Protein AF-A0A6P1YC76-F1 (afdb_monomer_lite)

Secondary structure (DSSP, 8-state):
-HHHHHHHTTHHHHHHHHHHHHHHHHHHHHHHHHHHTT-S---HHHHHHHHH-HHHIIIIIHHHHHHHHHHS-TTGGGGGTTT-S-HHHHHHHHHHHHHHHHHHHHHHHHHHHHHHHHHTGGGSS---HHHHHHHHHHHHHHHHHHHHHHHHHHHHHHHHT-HHHHHHHHHHHHHHHHHHHHTT-GGG--SSHHHHHHHHHGGGS-HHHHHHHHHHHHHHHHHHHHHHHHHHHHHHHHHHHTT--

Structure (mmCIF, N/CA/C/O backbone):
data_AF-A0A6P1YC76-F1
#
_entry.id   AF-A0A6P1YC76-F1
#
loop_
_atom_site.group_PDB
_atom_site.id
_atom_site.type_symbol
_atom_site.label_atom_id
_atom_site.label_alt_id
_atom_site.label_comp_id
_atom_site.label_asym_id
_atom_site.label_entity_id
_atom_site.label_seq_id
_atom_site.pdbx_PDB_ins_code
_atom_site.Cartn_x
_atom_site.Cartn_y
_atom_site.Cartn_z
_atom_site.occupancy
_atom_site.B_iso_or_equiv
_atom_site.auth_seq_id
_atom_site.auth_comp_id
_atom_site.auth_asym_id
_atom_site.auth_atom_id
_atom_site.pdbx_PDB_model_num
ATOM 1 N N . MET A 1 1 ? 0.994 20.010 -19.594 1.00 40.53 1 MET A N 1
ATOM 2 C CA . MET A 1 1 ? 0.465 19.261 -20.763 1.00 40.53 1 MET A CA 1
ATOM 3 C C . MET A 1 1 ? 0.916 17.792 -20.857 1.00 40.53 1 MET A C 1
ATOM 5 O O . MET A 1 1 ? 0.061 16.958 -21.115 1.00 40.53 1 MET A O 1
ATOM 9 N N . LYS A 1 2 ? 2.193 17.424 -20.622 1.00 48.00 2 LYS A N 1
ATOM 10 C CA . LYS A 1 2 ? 2.647 16.008 -20.682 1.00 48.00 2 LYS A CA 1
ATOM 11 C C . LYS A 1 2 ? 2.066 15.094 -19.583 1.00 48.00 2 LYS A C 1
ATOM 13 O O . LYS A 1 2 ? 1.642 13.992 -19.895 1.00 48.00 2 LYS A O 1
ATOM 18 N N . MET A 1 3 ? 1.971 15.572 -18.337 1.00 44.38 3 MET A N 1
ATOM 19 C CA . MET A 1 3 ? 1.448 14.780 -17.205 1.00 44.38 3 MET A CA 1
ATOM 20 C C . MET A 1 3 ? -0.042 14.423 -17.369 1.00 44.38 3 MET A C 1
ATOM 22 O O . M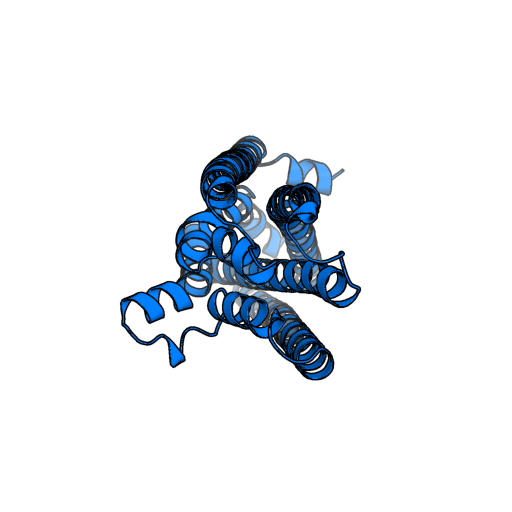ET A 1 3 ? -0.442 13.296 -17.117 1.00 44.38 3 MET A O 1
ATOM 26 N N . TYR A 1 4 ? -0.841 15.363 -17.890 1.00 46.50 4 TYR A N 1
ATOM 27 C CA . TYR A 1 4 ? -2.266 15.155 -18.177 1.00 46.50 4 TYR A CA 1
ATOM 28 C C . TYR A 1 4 ? -2.483 14.110 -19.285 1.00 46.50 4 TYR A C 1
ATOM 30 O O . TYR A 1 4 ? -3.349 13.253 -19.167 1.00 46.50 4 TYR A O 1
ATOM 38 N N . LYS A 1 5 ? -1.644 14.121 -20.335 1.00 48.03 5 LYS A N 1
ATOM 39 C CA . LYS A 1 5 ? -1.667 13.084 -21.381 1.00 48.03 5 LYS A CA 1
ATOM 40 C C . LYS A 1 5 ? -1.245 11.704 -20.859 1.00 48.03 5 LYS A C 1
ATOM 42 O O . LYS A 1 5 ? -1.826 10.724 -21.301 1.00 48.03 5 LYS A O 1
ATOM 47 N N . MET A 1 6 ? -0.299 11.616 -19.917 1.00 46.75 6 MET A N 1
ATOM 48 C CA . MET A 1 6 ? 0.074 10.336 -19.287 1.00 46.75 6 MET A CA 1
ATOM 49 C C . MET A 1 6 ? -1.055 9.771 -18.414 1.00 46.75 6 MET A C 1
ATOM 51 O O . MET A 1 6 ? -1.337 8.584 -18.508 1.00 46.75 6 MET A O 1
ATOM 55 N N . LEU A 1 7 ? -1.764 10.622 -17.663 1.00 47.91 7 LEU A N 1
ATOM 56 C CA . LEU A 1 7 ? -2.936 10.223 -16.864 1.00 47.91 7 LEU A CA 1
ATOM 57 C C . LEU A 1 7 ? -4.126 9.740 -17.718 1.00 47.91 7 LEU A C 1
ATOM 59 O O . LEU A 1 7 ? -4.938 8.942 -17.253 1.00 47.91 7 LEU A O 1
ATOM 63 N N . LEU A 1 8 ? -4.241 10.222 -18.961 1.00 54.09 8 LEU A N 1
ATOM 64 C CA . LEU A 1 8 ? -5.308 9.842 -19.897 1.00 54.09 8 LEU A CA 1
ATOM 65 C C . LEU A 1 8 ? -5.066 8.482 -20.578 1.00 54.09 8 LEU A C 1
ATOM 67 O O . LEU A 1 8 ? -6.022 7.848 -21.036 1.00 54.09 8 LEU A O 1
ATOM 71 N N . ILE A 1 9 ? -3.818 8.004 -20.643 1.00 54.56 9 ILE A N 1
ATOM 72 C CA . ILE A 1 9 ? -3.500 6.688 -21.213 1.00 54.56 9 ILE A CA 1
ATOM 73 C C . ILE A 1 9 ? -3.976 5.607 -20.238 1.00 54.56 9 ILE A C 1
ATOM 75 O O . ILE A 1 9 ? -3.640 5.610 -19.059 1.00 54.56 9 ILE A O 1
ATOM 79 N N . GLY A 1 10 ? -4.803 4.681 -20.728 1.00 59.78 10 GLY A N 1
ATOM 80 C CA . GLY A 1 10 ? -5.342 3.601 -19.898 1.00 59.78 10 GLY A CA 1
ATOM 81 C C . GLY A 1 10 ? -6.461 4.027 -18.938 1.00 59.78 10 GLY A C 1
ATOM 82 O O . GLY A 1 10 ? -6.853 3.230 -18.084 1.00 59.78 10 GLY A O 1
ATOM 83 N N . ILE A 1 11 ? -7.033 5.231 -19.097 1.00 69.94 11 ILE A N 1
ATOM 84 C CA . ILE A 1 11 ? -8.052 5.779 -18.184 1.00 69.94 11 ILE A CA 1
ATOM 85 C C . ILE A 1 11 ? -9.262 4.856 -17.997 1.00 69.94 11 ILE A C 1
ATOM 87 O O . ILE A 1 11 ? -9.749 4.712 -16.883 1.00 69.94 11 ILE A O 1
ATOM 91 N N . LYS A 1 12 ? -9.688 4.139 -19.049 1.00 74.62 12 LYS A N 1
ATOM 92 C CA . LYS A 1 12 ? -10.769 3.143 -18.958 1.00 74.62 12 LYS A CA 1
ATOM 93 C C 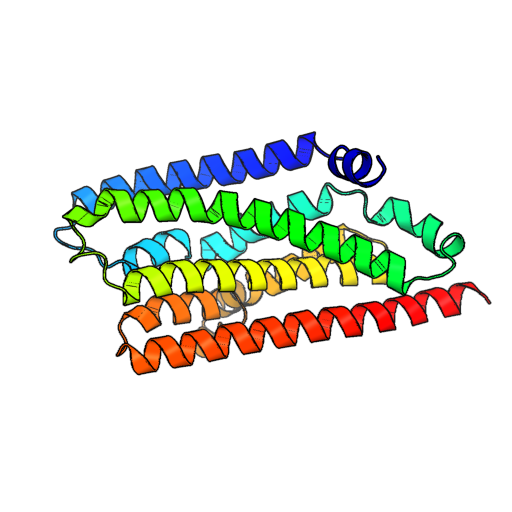. LYS A 1 12 ? -10.436 2.040 -17.948 1.00 74.62 12 LYS A C 1
ATOM 95 O O . LYS A 1 12 ? -11.246 1.752 -17.077 1.00 74.62 12 LYS A O 1
ATOM 100 N N . ARG A 1 13 ? -9.232 1.456 -18.025 1.00 74.56 13 ARG A N 1
ATOM 101 C CA . ARG A 1 13 ? -8.786 0.387 -17.110 1.00 74.56 13 ARG A CA 1
ATOM 102 C C . ARG A 1 13 ? -8.649 0.901 -15.676 1.00 74.56 13 ARG A C 1
ATOM 104 O O . ARG A 1 13 ? -9.075 0.217 -14.754 1.00 74.56 13 ARG A O 1
ATOM 111 N N . ARG A 1 14 ? -8.137 2.125 -15.501 1.00 80.31 14 ARG A N 1
ATOM 112 C CA . ARG A 1 14 ? -8.059 2.797 -14.192 1.00 80.31 14 ARG A CA 1
ATOM 113 C C . ARG A 1 14 ? -9.443 3.007 -13.579 1.00 80.31 14 ARG A C 1
ATOM 115 O O . ARG A 1 14 ? -9.650 2.649 -12.428 1.00 80.31 14 ARG A O 1
ATOM 122 N N . ILE A 1 15 ? -10.396 3.524 -14.358 1.00 83.62 15 ILE A N 1
ATOM 123 C CA . ILE A 1 15 ? -11.788 3.709 -13.922 1.00 83.62 15 ILE A CA 1
ATOM 124 C C . ILE A 1 15 ? -12.390 2.372 -13.485 1.00 83.62 15 ILE A C 1
ATOM 126 O O . ILE A 1 15 ? -12.956 2.300 -12.400 1.00 83.62 15 ILE A O 1
ATOM 130 N N . PHE A 1 16 ? -12.227 1.305 -14.275 1.00 85.31 16 PHE A N 1
ATOM 131 C CA . PHE A 1 16 ? -12.723 -0.020 -13.892 1.00 85.31 16 PHE A CA 1
ATOM 132 C C . PHE A 1 16 ? -12.089 -0.533 -12.596 1.00 85.31 16 PHE A C 1
ATOM 134 O O . PHE A 1 16 ? -12.808 -1.049 -11.748 1.00 85.31 16 PHE A O 1
ATOM 141 N N . ALA A 1 17 ? -10.781 -0.357 -12.406 1.00 87.06 17 ALA A N 1
ATOM 142 C CA . ALA A 1 17 ? -10.107 -0.766 -11.176 1.00 87.06 17 ALA A CA 1
ATOM 143 C C . ALA A 1 17 ? -10.601 0.024 -9.949 1.00 87.06 17 ALA A C 1
ATOM 145 O O . ALA A 1 17 ? -10.896 -0.574 -8.914 1.00 87.06 17 ALA A O 1
ATOM 146 N N . TYR A 1 18 ? -10.775 1.344 -10.069 1.00 88.94 18 TYR A N 1
ATOM 147 C CA . TYR A 1 18 ? -11.347 2.166 -8.997 1.00 88.94 18 TYR A CA 1
ATOM 148 C C . TYR A 1 18 ? -12.811 1.814 -8.706 1.00 88.94 18 TYR A C 1
ATOM 150 O O . TYR A 1 18 ? -13.203 1.750 -7.543 1.00 88.94 18 TYR A O 1
ATOM 158 N N . LEU A 1 19 ? -13.616 1.535 -9.734 1.00 89.06 19 LEU A N 1
ATOM 159 C CA . LEU A 1 19 ? -14.987 1.052 -9.556 1.00 89.06 19 LEU A CA 1
ATOM 160 C C . LEU A 1 19 ? -15.009 -0.294 -8.833 1.00 89.06 19 LEU A C 1
ATOM 162 O O . LEU A 1 19 ? -15.810 -0.474 -7.921 1.00 89.06 19 LEU A O 1
ATOM 166 N N . PHE A 1 20 ? -14.115 -1.216 -9.196 1.00 90.31 20 PHE A N 1
ATOM 167 C CA . PHE A 1 20 ? -13.994 -2.504 -8.523 1.00 90.31 20 PHE A CA 1
ATOM 168 C C . PHE A 1 20 ? -13.676 -2.287 -7.039 1.00 90.31 20 PHE A C 1
ATOM 170 O O . PHE A 1 20 ? -14.418 -2.761 -6.177 1.00 90.31 20 PHE A O 1
ATOM 177 N N . LEU A 1 21 ? -12.652 -1.484 -6.721 1.00 91.50 21 LEU A N 1
ATOM 178 C CA . LEU A 1 21 ? -12.301 -1.114 -5.344 1.00 91.50 21 LEU A CA 1
ATOM 179 C C . LEU A 1 21 ? -13.515 -0.596 -4.556 1.00 91.50 21 LEU A C 1
ATOM 181 O O . LEU A 1 21 ? -13.808 -1.104 -3.474 1.00 91.50 21 LEU A O 1
ATOM 185 N N . LEU A 1 22 ? -14.248 0.369 -5.116 1.00 89.06 22 LEU A N 1
ATOM 186 C CA . LEU A 1 22 ? -15.416 0.965 -4.469 1.00 89.06 22 LEU A CA 1
ATOM 187 C C . LEU A 1 22 ? -16.548 -0.045 -4.260 1.00 89.06 22 LEU A C 1
ATOM 189 O O . LEU A 1 22 ? -17.106 -0.102 -3.168 1.00 89.06 22 LEU A O 1
ATOM 193 N N . ILE A 1 23 ? -16.873 -0.864 -5.264 1.00 90.25 23 ILE A N 1
ATOM 194 C CA . ILE A 1 23 ? -17.926 -1.888 -5.166 1.00 90.25 23 ILE A CA 1
ATOM 195 C C . ILE A 1 23 ? -17.605 -2.885 -4.051 1.00 90.25 23 ILE A C 1
ATOM 197 O O . ILE A 1 23 ? -18.484 -3.239 -3.264 1.00 90.25 23 ILE A O 1
ATOM 201 N N . PHE A 1 24 ? -16.353 -3.329 -3.957 1.00 90.38 24 PHE A N 1
ATOM 202 C CA . PHE A 1 24 ? -15.940 -4.249 -2.902 1.00 90.38 24 PHE A CA 1
ATOM 203 C C . PHE A 1 24 ? -15.978 -3.601 -1.525 1.00 90.38 24 PHE A C 1
ATOM 205 O O . PHE A 1 24 ? -16.549 -4.191 -0.611 1.00 90.38 24 PHE A O 1
ATOM 212 N N . ASN A 1 25 ? -15.470 -2.373 -1.388 1.00 89.69 25 ASN A N 1
ATOM 213 C CA . ASN A 1 25 ? -15.566 -1.627 -0.136 1.00 89.69 25 ASN A CA 1
ATOM 214 C C . ASN A 1 25 ? -17.028 -1.465 0.294 1.00 89.69 25 ASN A C 1
ATOM 216 O O . ASN A 1 25 ? -17.360 -1.790 1.427 1.00 89.69 25 ASN A O 1
ATOM 220 N N . LEU A 1 26 ? -17.925 -1.061 -0.611 1.00 89.25 26 LEU A N 1
ATOM 221 C CA . LEU A 1 26 ? -19.363 -0.950 -0.337 1.00 89.25 26 LEU A CA 1
ATOM 222 C C . LEU A 1 26 ? -19.975 -2.286 0.094 1.00 89.25 26 LEU A C 1
ATOM 224 O O . LEU A 1 26 ? -20.738 -2.334 1.058 1.00 89.25 26 LEU A O 1
ATOM 228 N N . ARG A 1 27 ? -19.619 -3.387 -0.572 1.00 89.69 27 ARG A N 1
ATOM 229 C CA . ARG A 1 27 ? -20.087 -4.722 -0.187 1.00 89.69 27 ARG A CA 1
ATOM 230 C C . ARG A 1 27 ? -19.600 -5.106 1.210 1.00 89.69 27 ARG A C 1
ATOM 232 O O . ARG A 1 27 ? -20.401 -5.583 2.010 1.00 89.69 27 ARG A O 1
ATOM 239 N N . MET A 1 28 ? -18.324 -4.877 1.515 1.00 87.38 28 MET A N 1
ATOM 240 C CA . MET A 1 28 ? -17.747 -5.144 2.836 1.00 87.38 28 MET A CA 1
ATOM 241 C C . MET A 1 28 ? -18.406 -4.290 3.918 1.00 87.38 28 MET A C 1
ATOM 243 O O . MET A 1 28 ? -18.782 -4.817 4.958 1.00 87.38 28 MET A O 1
ATOM 247 N N . LEU A 1 29 ? -18.638 -3.006 3.644 1.00 88.56 29 LEU A N 1
ATOM 248 C CA . LEU A 1 29 ? -19.348 -2.087 4.532 1.00 88.56 29 LEU A CA 1
ATOM 249 C C . LEU A 1 29 ? -20.747 -2.607 4.891 1.00 88.56 29 LEU A C 1
ATOM 251 O O . LEU A 1 29 ? -21.112 -2.634 6.064 1.00 88.56 29 LEU A O 1
ATOM 255 N N . VAL A 1 30 ? -21.517 -3.075 3.903 1.00 87.50 30 VAL A N 1
ATOM 256 C CA . VAL A 1 30 ? -22.851 -3.659 4.134 1.00 87.50 30 VAL A CA 1
ATOM 257 C C . VAL A 1 30 ? -22.770 -4.935 4.976 1.00 87.50 30 VAL A C 1
ATOM 259 O O . VAL A 1 30 ? -23.577 -5.116 5.889 1.00 87.50 30 VAL A O 1
ATOM 262 N N . LEU A 1 31 ? -21.812 -5.821 4.686 1.00 86.75 31 LEU A N 1
ATOM 263 C CA . LEU A 1 31 ? -21.633 -7.073 5.429 1.00 86.75 31 LEU A CA 1
ATOM 264 C C . LEU A 1 31 ? -21.242 -6.817 6.889 1.00 86.75 31 LEU A C 1
ATOM 266 O O . LEU A 1 31 ? -21.841 -7.398 7.791 1.00 86.75 31 LEU A O 1
ATOM 270 N N . ILE A 1 32 ? -20.293 -5.911 7.118 1.00 85.00 32 ILE A N 1
ATOM 271 C CA . ILE A 1 32 ? -19.812 -5.556 8.456 1.00 85.00 32 ILE A CA 1
ATOM 272 C C . ILE A 1 32 ? -20.903 -4.828 9.239 1.00 85.00 32 ILE A C 1
ATOM 274 O O . ILE A 1 32 ? -21.105 -5.132 10.409 1.00 85.00 32 ILE A O 1
ATOM 278 N N . LYS A 1 33 ? -21.678 -3.938 8.604 1.00 84.00 33 LYS A N 1
ATOM 279 C CA . LYS A 1 33 ? -22.820 -3.284 9.261 1.00 84.00 33 LYS A CA 1
ATOM 280 C C . LYS A 1 33 ? -23.819 -4.300 9.816 1.00 84.00 33 LYS A C 1
ATOM 282 O O . LYS A 1 33 ? -24.196 -4.208 10.976 1.00 84.00 33 LYS A O 1
ATOM 287 N N . ARG A 1 34 ? -24.184 -5.311 9.021 1.00 83.00 34 ARG A N 1
ATOM 288 C CA . ARG A 1 34 ? -25.089 -6.382 9.475 1.00 83.00 34 ARG A CA 1
ATOM 289 C C . ARG A 1 34 ? -24.532 -7.155 10.669 1.00 83.00 34 ARG A C 1
ATOM 291 O O . ARG A 1 34 ? -25.301 -7.566 11.525 1.00 83.00 34 ARG A O 1
ATOM 298 N N . GLN A 1 35 ? -23.216 -7.361 10.726 1.00 78.56 35 GLN A N 1
ATOM 299 C CA . GLN A 1 35 ? -22.570 -8.000 11.875 1.00 78.56 35 GLN A CA 1
ATOM 300 C C . GLN A 1 35 ? -22.551 -7.082 13.105 1.00 78.56 35 GLN A C 1
ATOM 302 O O . GLN A 1 35 ? -22.808 -7.544 14.210 1.00 78.56 35 GLN A O 1
ATOM 307 N N . LEU A 1 36 ? -22.304 -5.783 12.921 1.00 78.06 36 LEU A N 1
ATOM 308 C CA . LEU A 1 36 ? -22.305 -4.791 14.001 1.00 78.06 36 LEU A CA 1
ATOM 309 C C . LEU A 1 36 ? -23.671 -4.611 14.657 1.00 78.06 36 LEU A C 1
ATOM 311 O O . LEU A 1 36 ? -23.744 -4.307 15.846 1.00 78.06 36 LEU A O 1
ATOM 315 N N . ASP A 1 37 ? -24.752 -4.777 13.902 1.00 75.25 37 ASP A N 1
ATOM 316 C CA . ASP A 1 37 ? -26.111 -4.720 14.443 1.00 75.25 37 ASP A CA 1
ATOM 317 C C . ASP A 1 37 ? -26.396 -5.876 15.419 1.00 75.25 37 ASP A C 1
ATOM 319 O O . ASP A 1 37 ? -27.267 -5.751 16.275 1.00 75.25 37 ASP A O 1
ATOM 323 N N . LEU A 1 38 ? -25.617 -6.962 15.347 1.00 74.56 38 LEU A N 1
ATOM 324 C CA . LEU A 1 38 ? -25.709 -8.123 16.237 1.00 74.56 38 LEU A CA 1
ATOM 325 C C . LEU A 1 38 ? -24.768 -8.038 17.452 1.00 74.56 38 LEU A C 1
ATOM 327 O O . LEU A 1 38 ? -24.877 -8.859 18.360 1.00 74.56 38 LEU A O 1
ATOM 331 N N . LEU A 1 39 ? -23.837 -7.079 17.473 1.00 68.88 39 LEU A N 1
ATOM 332 C CA . LEU A 1 39 ? -22.810 -6.945 18.509 1.00 68.88 39 LEU A CA 1
ATOM 333 C C . LEU A 1 39 ? -23.080 -5.732 19.410 1.00 68.88 39 LEU A C 1
ATOM 335 O O . LEU A 1 39 ? -23.458 -4.656 18.947 1.00 68.88 39 LEU A O 1
ATOM 339 N N . ILE A 1 40 ? -22.863 -5.922 20.716 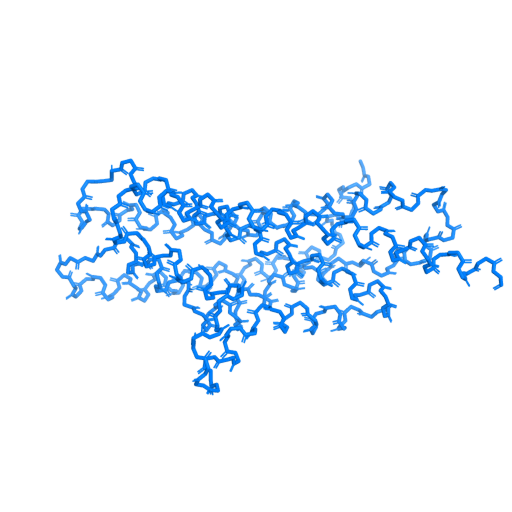1.00 61.41 40 ILE A N 1
ATOM 340 C CA . ILE A 1 40 ? -23.159 -4.930 21.765 1.00 61.41 40 ILE A CA 1
ATOM 341 C C . ILE A 1 40 ? -22.064 -3.849 21.842 1.00 61.41 40 ILE A C 1
ATOM 343 O O . ILE A 1 40 ? -22.376 -2.675 22.023 1.00 61.41 40 ILE A O 1
ATOM 347 N N . SER A 1 41 ? -20.795 -4.215 21.649 1.00 64.62 41 SER A N 1
ATOM 348 C CA . SER A 1 41 ? -19.665 -3.282 21.558 1.00 64.62 41 SER A CA 1
ATOM 349 C C . SER A 1 41 ? -18.562 -3.875 20.687 1.00 64.62 41 SER A C 1
ATOM 351 O O . SER A 1 41 ? -18.256 -5.055 20.842 1.00 64.62 41 SER A O 1
ATOM 353 N N . VAL A 1 42 ? -17.958 -3.071 19.813 1.00 69.75 42 VAL A N 1
ATOM 354 C CA . VAL A 1 42 ? -16.873 -3.497 18.913 1.00 69.75 42 VAL A CA 1
ATOM 355 C C . VAL A 1 42 ? -15.758 -2.457 18.942 1.00 69.75 42 VAL A C 1
ATOM 357 O O . VAL A 1 42 ? -16.026 -1.254 18.866 1.00 69.75 42 VAL A O 1
ATOM 360 N N . GLY A 1 43 ? -14.514 -2.918 19.067 1.00 72.31 43 GLY A N 1
ATOM 361 C CA . GLY A 1 43 ? -13.327 -2.063 19.054 1.00 72.31 43 GLY A CA 1
ATOM 362 C C . GLY A 1 43 ? -13.023 -1.480 17.668 1.00 72.31 43 GLY A C 1
ATOM 363 O O . GLY A 1 43 ? -13.394 -2.036 16.633 1.00 72.31 43 GLY A O 1
ATOM 364 N N . ILE A 1 44 ? -12.311 -0.349 17.619 1.00 76.38 44 ILE A N 1
ATOM 365 C CA . ILE A 1 44 ? -11.845 0.240 16.346 1.00 76.38 44 ILE A CA 1
ATOM 366 C C . ILE A 1 44 ? -10.888 -0.716 15.625 1.00 76.38 44 ILE A C 1
ATOM 368 O O . ILE A 1 44 ? -10.935 -0.843 14.401 1.00 76.38 44 ILE A O 1
ATOM 372 N N . ASP A 1 45 ? -10.026 -1.388 16.378 1.00 77.12 45 ASP A N 1
ATOM 373 C CA . ASP A 1 45 ? -9.094 -2.394 15.887 1.00 77.12 45 ASP A CA 1
ATOM 374 C C . ASP A 1 45 ? -9.826 -3.575 15.243 1.00 77.12 45 ASP A C 1
ATOM 376 O O . ASP A 1 45 ? -9.501 -3.958 14.119 1.00 77.12 45 ASP A O 1
ATOM 380 N N . GLU A 1 46 ? -10.876 -4.084 15.887 1.00 80.81 46 GLU A N 1
ATOM 381 C CA . GLU A 1 46 ? -11.700 -5.170 15.352 1.00 80.81 46 GLU A CA 1
ATOM 382 C C . GLU A 1 46 ? -12.370 -4.774 14.031 1.00 80.81 46 GLU A C 1
ATOM 384 O O . GLU A 1 46 ? -12.334 -5.539 13.065 1.00 80.81 46 GLU A O 1
ATOM 389 N N . LEU A 1 47 ? -12.910 -3.554 13.940 1.00 82.00 47 LEU A N 1
ATOM 390 C CA . LEU A 1 47 ? -13.489 -3.029 12.700 1.00 82.00 47 LEU A CA 1
ATOM 391 C C . LEU A 1 47 ? -12.454 -2.930 11.578 1.00 82.00 47 LEU A C 1
ATOM 393 O O . LEU A 1 47 ? -12.702 -3.389 10.462 1.00 82.00 47 LEU A O 1
ATOM 397 N N . TYR A 1 48 ? -11.279 -2.364 11.859 1.00 82.94 48 TYR A N 1
ATOM 398 C CA . TYR A 1 48 ? -10.214 -2.248 10.863 1.00 82.94 48 TYR A CA 1
ATOM 399 C C . TYR A 1 48 ? -9.663 -3.608 10.429 1.00 82.94 48 TYR A C 1
ATOM 401 O O . TYR A 1 48 ? -9.310 -3.760 9.252 1.00 82.94 48 TYR A O 1
ATOM 409 N N . MET A 1 49 ? -9.631 -4.599 11.325 1.00 84.06 49 MET A N 1
ATOM 410 C CA . MET A 1 49 ? -9.246 -5.975 11.002 1.00 84.06 49 MET A CA 1
ATOM 411 C C . MET A 1 49 ? -10.184 -6.618 9.979 1.00 84.06 49 MET A C 1
ATOM 413 O O . MET A 1 49 ? -9.706 -7.335 9.099 1.00 84.06 49 MET A O 1
ATOM 417 N N . GLN A 1 50 ? -11.490 -6.328 10.021 1.00 82.88 50 GLN A N 1
ATOM 418 C CA . GLN A 1 50 ? -12.444 -6.869 9.040 1.00 82.88 50 GLN A CA 1
ATOM 419 C C . GLN A 1 50 ? -12.138 -6.401 7.609 1.00 82.88 50 GLN A C 1
ATOM 421 O O . GLN A 1 50 ? -12.249 -7.178 6.660 1.00 82.88 50 GLN A O 1
ATOM 426 N N . PHE A 1 51 ? -11.705 -5.147 7.441 1.00 79.75 51 PHE A N 1
ATOM 427 C CA . PHE A 1 51 ? -11.316 -4.610 6.131 1.00 79.75 51 PHE A CA 1
ATOM 428 C C . PHE A 1 51 ? -9.888 -4.973 5.735 1.00 79.75 51 PHE A C 1
ATOM 430 O O . PHE A 1 51 ? -9.609 -5.163 4.555 1.00 79.75 51 PHE A O 1
ATOM 437 N N . SER A 1 52 ? -8.984 -5.060 6.708 1.00 76.19 52 SER A N 1
ATOM 438 C CA . SER A 1 52 ? -7.542 -5.197 6.479 1.00 76.19 52 SER A CA 1
ATOM 439 C C . SER A 1 52 ? -7.051 -6.635 6.624 1.00 76.19 52 SER A C 1
ATOM 441 O O . SER A 1 52 ? -5.847 -6.867 6.722 1.00 76.19 52 SER A O 1
ATOM 443 N N . HIS A 1 53 ? -7.966 -7.608 6.630 1.00 79.94 53 HIS A N 1
ATOM 444 C CA . HIS A 1 53 ? -7.614 -9.015 6.725 1.00 79.94 53 HIS A CA 1
ATOM 445 C C . HIS A 1 53 ? -6.619 -9.383 5.618 1.00 79.94 53 HIS A C 1
ATOM 447 O O . HIS A 1 53 ? -6.848 -9.105 4.438 1.00 79.94 53 HIS A O 1
ATOM 453 N N . VAL A 1 54 ? -5.547 -10.084 6.001 1.00 80.25 54 VAL A N 1
ATOM 454 C CA . VAL A 1 54 ? -4.459 -10.555 5.121 1.00 80.25 54 VAL A CA 1
ATOM 455 C C . VAL A 1 54 ? -4.963 -11.125 3.787 1.00 80.25 54 VAL A C 1
ATOM 457 O O . VAL A 1 54 ? -4.403 -10.822 2.738 1.00 80.25 54 VAL A O 1
ATOM 460 N N . ARG A 1 55 ? -6.070 -11.884 3.799 1.00 82.25 55 ARG A N 1
ATOM 461 C CA . ARG A 1 55 ? -6.676 -12.468 2.593 1.00 82.25 55 ARG A CA 1
ATOM 462 C C . ARG A 1 55 ? -7.194 -11.408 1.621 1.00 82.25 55 ARG A C 1
ATOM 464 O O . ARG A 1 55 ? -6.884 -11.478 0.438 1.00 82.25 55 ARG A O 1
ATOM 471 N N . TYR A 1 56 ? -7.961 -10.430 2.102 1.00 85.62 56 TYR A N 1
ATOM 472 C CA . TYR A 1 56 ? -8.483 -9.346 1.262 1.00 85.62 56 TYR A CA 1
ATOM 473 C C . TYR A 1 56 ? -7.356 -8.433 0.786 1.00 85.62 56 TYR A C 1
ATOM 475 O O . TYR A 1 56 ? -7.327 -8.028 -0.373 1.00 85.62 56 TYR A O 1
ATOM 483 N N . PHE A 1 57 ? -6.376 -8.174 1.651 1.00 85.06 57 PHE A N 1
ATOM 484 C CA . PHE A 1 57 ? -5.191 -7.411 1.283 1.00 85.06 57 PHE A CA 1
ATOM 485 C C . PHE A 1 57 ? -4.424 -8.059 0.128 1.00 85.06 57 PHE A C 1
ATOM 487 O O . PHE A 1 57 ? -4.255 -7.431 -0.919 1.00 85.06 57 PHE A O 1
ATOM 494 N N . ALA A 1 58 ? -4.056 -9.332 0.276 1.00 86.44 58 ALA A N 1
ATOM 495 C CA . ALA A 1 58 ? -3.296 -10.081 -0.718 1.00 86.44 58 ALA A CA 1
ATOM 496 C C . ALA A 1 58 ? -4.078 -10.350 -2.010 1.00 86.44 58 ALA A C 1
ATOM 498 O O . ALA A 1 58 ? -3.549 -10.141 -3.097 1.00 86.44 58 ALA A O 1
ATOM 499 N N . LEU A 1 59 ? -5.323 -10.824 -1.912 1.00 88.12 59 LEU A N 1
ATOM 500 C CA . LEU A 1 59 ? -6.072 -11.339 -3.066 1.00 88.12 59 LEU A CA 1
ATOM 501 C C . LEU A 1 59 ? -6.929 -10.288 -3.769 1.00 88.12 59 LEU A C 1
ATOM 503 O O . LEU A 1 59 ? -7.376 -10.530 -4.888 1.00 88.12 59 LEU A O 1
ATOM 507 N N . TYR A 1 60 ? -7.176 -9.145 -3.131 1.00 90.19 60 TYR A N 1
ATOM 508 C CA . TYR A 1 60 ? -8.046 -8.112 -3.680 1.00 90.19 60 TYR A CA 1
ATOM 509 C C . TYR A 1 60 ? -7.325 -6.775 -3.835 1.00 90.19 60 TYR A C 1
ATOM 511 O O . TYR A 1 60 ? -7.075 -6.336 -4.959 1.00 90.19 60 TYR A O 1
ATOM 519 N N . TYR A 1 61 ? -6.936 -6.136 -2.730 1.00 91.81 61 TYR A N 1
ATOM 520 C CA . TYR A 1 61 ? -6.413 -4.770 -2.792 1.00 91.81 61 TYR A CA 1
ATOM 521 C C . TYR A 1 61 ? -5.075 -4.676 -3.538 1.00 91.81 61 TYR A C 1
ATOM 523 O O . TYR A 1 61 ? -4.842 -3.701 -4.250 1.00 91.81 61 TYR A O 1
ATOM 531 N N . ILE A 1 62 ? -4.201 -5.675 -3.435 1.00 92.31 62 ILE A N 1
ATOM 532 C CA . ILE A 1 62 ? -2.927 -5.678 -4.168 1.00 92.31 62 ILE A CA 1
ATOM 533 C C . ILE A 1 62 ? -3.130 -5.891 -5.678 1.00 92.31 62 ILE A C 1
ATOM 535 O O . ILE A 1 62 ? -2.648 -5.058 -6.447 1.00 92.31 62 ILE A O 1
ATOM 539 N N . PRO A 1 63 ? -3.865 -6.920 -6.148 1.00 92.56 63 PRO A N 1
ATOM 540 C CA . PRO A 1 63 ? -4.153 -7.085 -7.571 1.00 92.56 63 PRO A CA 1
ATOM 541 C C . PRO A 1 63 ? -4.810 -5.864 -8.213 1.00 92.56 63 PRO A C 1
ATOM 543 O O . PRO A 1 63 ? -4.393 -5.459 -9.296 1.00 92.56 63 PRO A O 1
ATOM 546 N N . VAL A 1 64 ? -5.790 -5.242 -7.548 1.00 93.19 64 VAL A N 1
ATOM 547 C CA . VAL A 1 64 ? -6.465 -4.045 -8.078 1.00 93.19 64 VAL A CA 1
ATOM 548 C C . VAL A 1 64 ? -5.490 -2.875 -8.202 1.00 93.19 64 VAL A C 1
ATOM 550 O O . VAL A 1 64 ? -5.462 -2.209 -9.239 1.00 93.19 64 VAL A O 1
ATOM 553 N N . PHE A 1 65 ? -4.633 -2.661 -7.201 1.00 93.19 65 PHE A N 1
ATOM 554 C CA . PHE A 1 65 ? -3.568 -1.663 -7.279 1.00 93.19 65 PHE A CA 1
ATOM 555 C C . PHE A 1 65 ? -2.615 -1.931 -8.456 1.00 93.19 65 PHE A C 1
ATOM 557 O O . PHE A 1 65 ? -2.335 -1.041 -9.260 1.00 93.19 65 PHE A O 1
ATOM 564 N N . LEU A 1 66 ? -2.166 -3.176 -8.620 1.00 91.81 66 LEU A N 1
ATOM 565 C CA . LEU A 1 66 ? -1.273 -3.564 -9.714 1.00 91.81 66 LEU A CA 1
ATOM 566 C C . LEU A 1 66 ? -1.941 -3.458 -11.093 1.00 91.81 66 LEU A C 1
ATOM 568 O O . LEU A 1 66 ? -1.257 -3.170 -12.072 1.00 91.81 66 LEU A O 1
ATOM 572 N N . MET A 1 67 ? -3.265 -3.624 -11.195 1.00 89.38 67 MET A N 1
ATOM 573 C CA . MET A 1 67 ? -4.010 -3.353 -12.433 1.00 89.38 67 MET A CA 1
ATOM 574 C C . MET A 1 67 ? -3.985 -1.867 -12.808 1.00 89.38 67 MET A C 1
ATOM 576 O O . MET A 1 67 ? -3.866 -1.545 -13.991 1.00 89.38 67 MET A O 1
ATOM 580 N N . ILE A 1 68 ? -4.061 -0.960 -11.828 1.00 87.50 68 ILE A N 1
ATOM 581 C CA . ILE A 1 68 ? -3.929 0.491 -12.057 1.00 87.50 68 ILE A CA 1
ATOM 582 C C . ILE A 1 68 ? -2.520 0.805 -12.569 1.00 87.50 68 ILE A C 1
ATOM 584 O O . ILE A 1 68 ? -2.372 1.527 -13.556 1.00 87.50 68 ILE A O 1
ATOM 588 N N . MET A 1 69 ? -1.497 0.194 -11.965 1.00 85.19 69 MET A N 1
ATOM 589 C CA . MET A 1 69 ? -0.100 0.318 -12.403 1.00 85.19 69 MET A CA 1
ATOM 590 C C . MET A 1 69 ? 0.133 -0.261 -13.801 1.00 85.19 69 MET A C 1
ATOM 592 O O . MET A 1 69 ? 0.817 0.347 -14.619 1.00 85.19 69 MET A O 1
ATOM 596 N N . GLY A 1 70 ? -0.484 -1.398 -14.122 1.00 78.06 70 GLY A N 1
ATOM 597 C CA . GLY A 1 70 ? -0.437 -2.016 -15.450 1.00 78.06 70 GLY A CA 1
ATOM 598 C C . GLY A 1 70 ? -1.236 -1.291 -16.529 1.00 78.06 70 GLY A C 1
ATOM 599 O O . GLY A 1 70 ? -1.046 -1.560 -17.714 1.00 78.06 70 GLY A O 1
ATOM 600 N N . ALA A 1 71 ? -2.130 -0.373 -16.157 1.00 73.25 71 ALA A N 1
ATOM 601 C CA . ALA A 1 71 ? -2.871 0.438 -17.116 1.00 73.25 71 ALA A CA 1
ATOM 602 C C . ALA A 1 71 ? -2.015 1.557 -17.724 1.00 73.25 71 ALA A C 1
ATOM 604 O O . ALA A 1 71 ? -2.311 2.007 -18.833 1.00 73.25 71 ALA A O 1
ATOM 605 N N . GLU A 1 72 ? -0.960 1.997 -17.033 1.00 66.25 72 GLU A N 1
ATOM 606 C CA . GLU A 1 72 ? 0.035 2.864 -17.648 1.00 66.25 72 GLU A CA 1
ATOM 607 C C . GLU A 1 72 ? 0.882 2.058 -18.628 1.00 66.25 72 GLU A C 1
ATOM 609 O O . GLU A 1 72 ? 1.447 1.017 -18.281 1.00 66.25 72 GLU A O 1
ATOM 614 N N . SER A 1 73 ? 1.052 2.572 -19.845 1.00 58.72 73 SER A N 1
ATOM 615 C CA . SER A 1 73 ? 2.059 2.037 -20.756 1.00 58.72 73 SER A CA 1
ATOM 616 C C . SER A 1 73 ? 3.461 2.477 -20.324 1.00 58.72 73 SER A C 1
ATOM 618 O O . SER A 1 73 ? 4.126 3.312 -20.931 1.00 58.72 73 SER A O 1
ATOM 620 N N . ILE A 1 74 ? 3.905 1.936 -19.193 1.00 57.06 74 ILE A N 1
ATOM 621 C CA . ILE A 1 74 ? 5.228 2.179 -18.613 1.00 57.06 74 ILE A CA 1
ATOM 622 C C . ILE A 1 74 ? 6.324 1.637 -19.545 1.00 57.06 74 ILE A C 1
ATOM 624 O O . ILE A 1 74 ? 7.449 2.137 -19.509 1.00 57.06 74 ILE A O 1
ATOM 628 N N . LEU A 1 75 ? 5.986 0.659 -20.403 1.00 52.84 75 LEU A N 1
ATOM 629 C CA . LEU A 1 75 ? 6.907 0.051 -21.363 1.00 52.84 75 LEU A CA 1
ATOM 630 C C . LEU A 1 75 ? 7.075 0.824 -22.678 1.00 52.84 75 LEU A C 1
ATOM 632 O O . LEU A 1 75 ? 8.133 0.700 -23.293 1.00 52.84 75 LEU A O 1
ATOM 636 N N . ASP A 1 76 ? 6.104 1.637 -23.109 1.00 52.84 76 ASP A N 1
ATOM 637 C CA . ASP A 1 76 ? 6.264 2.430 -24.345 1.00 52.84 76 ASP A CA 1
ATOM 638 C C . ASP A 1 76 ? 7.426 3.428 -24.227 1.00 52.84 76 ASP A C 1
ATOM 640 O O . ASP A 1 76 ? 8.067 3.790 -25.216 1.00 52.84 76 ASP A O 1
ATOM 644 N N . ASP A 1 77 ? 7.790 3.785 -22.993 1.00 51.88 77 ASP A N 1
ATOM 645 C CA . ASP A 1 77 ? 8.932 4.641 -22.709 1.00 51.88 77 ASP A CA 1
ATOM 646 C C . ASP A 1 77 ? 10.299 3.920 -22.810 1.00 51.88 77 ASP A C 1
ATOM 648 O O . ASP A 1 77 ? 11.338 4.568 -22.672 1.00 51.88 77 ASP A O 1
ATOM 652 N N . TYR A 1 78 ? 10.365 2.606 -23.088 1.00 49.03 78 TYR A N 1
ATOM 653 C CA . TYR A 1 78 ? 11.651 1.882 -23.204 1.00 49.03 78 TYR A CA 1
ATOM 654 C C . TYR A 1 78 ? 12.482 2.319 -24.401 1.00 49.03 78 TYR A C 1
ATOM 656 O O . TYR A 1 78 ? 13.716 2.250 -24.356 1.00 49.03 78 TYR A O 1
ATOM 664 N N . LEU A 1 79 ? 11.796 2.770 -25.453 1.00 45.56 79 LEU A N 1
ATOM 665 C CA . LEU A 1 79 ? 12.377 3.432 -26.618 1.00 45.56 79 LEU A CA 1
ATOM 666 C C . LEU A 1 79 ? 12.877 4.848 -26.291 1.00 45.56 79 LEU A C 1
ATOM 668 O O . LEU A 1 79 ? 13.551 5.453 -27.115 1.00 45.56 79 LEU A O 1
ATOM 672 N N . ILE A 1 80 ? 12.572 5.390 -25.104 1.00 46.09 80 ILE A N 1
ATOM 673 C CA . ILE A 1 80 ? 12.981 6.735 -24.680 1.00 46.09 80 ILE A CA 1
ATOM 674 C C . ILE A 1 80 ? 14.243 6.712 -23.803 1.00 46.09 80 ILE A C 1
ATOM 676 O O . ILE A 1 80 ? 14.881 7.752 -23.655 1.00 46.09 80 ILE A O 1
ATOM 680 N N . PHE A 1 81 ? 14.699 5.551 -23.313 1.00 48.81 81 PHE A N 1
ATOM 681 C CA . PHE A 1 81 ? 16.046 5.438 -22.722 1.00 48.81 81 PHE A CA 1
ATOM 682 C C . PHE A 1 81 ? 17.143 5.890 -23.705 1.00 48.81 81 PHE A C 1
ATOM 684 O O . PHE A 1 81 ? 18.068 6.572 -23.295 1.00 48.81 81 PHE A O 1
ATOM 691 N N . SER A 1 82 ? 16.966 5.685 -25.019 1.00 48.56 82 SER A N 1
ATOM 692 C CA . SER A 1 82 ? 17.882 6.222 -26.042 1.00 48.56 82 SER A CA 1
ATOM 693 C C . SER A 1 82 ? 17.729 7.730 -26.320 1.00 48.56 82 SER A C 1
ATOM 695 O O . SER A 1 82 ? 18.565 8.314 -27.003 1.00 48.56 82 SER A O 1
ATOM 697 N N . ARG A 1 83 ? 16.668 8.386 -25.819 1.00 46.44 83 ARG A N 1
ATOM 698 C CA . ARG A 1 83 ? 16.365 9.817 -26.048 1.00 46.44 83 ARG A CA 1
ATOM 699 C C . ARG A 1 83 ? 16.562 10.709 -24.819 1.00 46.44 83 ARG A C 1
ATOM 701 O O . ARG A 1 83 ? 16.663 11.928 -24.975 1.00 46.44 83 ARG A O 1
ATOM 708 N N . PHE A 1 84 ? 16.581 10.167 -23.601 1.00 53.28 84 PHE A N 1
ATOM 709 C CA . PHE A 1 84 ? 16.766 10.970 -22.391 1.00 53.28 84 PHE A CA 1
ATOM 710 C C . PHE A 1 84 ? 18.250 11.159 -22.071 1.00 53.28 84 PHE A C 1
ATOM 712 O O . PHE A 1 84 ? 18.919 10.239 -21.629 1.00 53.28 84 PHE A O 1
ATOM 719 N N . LYS A 1 85 ? 18.735 12.406 -22.150 1.00 55.75 85 LYS A N 1
ATOM 720 C CA . LYS A 1 85 ? 20.079 12.793 -21.673 1.00 55.75 85 LYS A CA 1
ATOM 721 C C . LYS A 1 85 ? 20.322 12.530 -20.169 1.00 55.75 85 LYS A C 1
ATOM 723 O O . LYS A 1 85 ? 21.455 12.659 -19.723 1.00 55.75 85 LYS A O 1
ATOM 728 N N . ASN A 1 86 ? 19.287 12.231 -19.365 1.00 71.62 86 ASN A N 1
ATOM 729 C CA . ASN A 1 86 ? 19.417 12.007 -17.917 1.00 71.62 86 ASN A CA 1
ATOM 730 C C . ASN A 1 86 ? 18.365 11.016 -17.363 1.00 71.62 86 ASN A C 1
ATOM 732 O O . ASN A 1 86 ? 17.230 11.397 -17.057 1.00 71.62 86 ASN A O 1
ATOM 736 N N . ILE A 1 87 ? 18.773 9.755 -17.181 1.00 75.50 87 ILE A N 1
ATOM 737 C CA . ILE A 1 87 ? 17.962 8.644 -16.639 1.00 75.50 87 ILE A CA 1
ATOM 738 C C . ILE A 1 87 ? 17.396 8.961 -15.250 1.00 75.50 87 ILE A C 1
ATOM 740 O O . ILE A 1 87 ? 16.241 8.648 -14.967 1.00 75.50 87 ILE A O 1
ATOM 744 N N . ALA A 1 88 ? 18.175 9.618 -14.386 1.00 75.44 88 ALA A N 1
ATOM 745 C CA . ALA A 1 88 ? 17.754 9.913 -13.017 1.00 75.44 88 ALA A CA 1
ATOM 746 C C . ALA A 1 88 ? 16.567 10.890 -12.981 1.00 75.44 88 ALA A C 1
ATOM 748 O O . ALA A 1 88 ? 15.657 10.747 -12.164 1.00 75.44 88 ALA A O 1
ATOM 749 N N . SER A 1 89 ? 16.542 11.862 -13.899 1.00 76.69 89 SER A N 1
ATOM 750 C CA . SER A 1 89 ? 15.415 12.794 -14.049 1.00 76.69 89 SER A CA 1
ATOM 751 C C . SER A 1 89 ? 14.152 12.082 -14.542 1.00 76.69 89 SER A C 1
ATOM 753 O O . SER A 1 89 ? 13.054 12.313 -14.031 1.00 76.69 89 SER A O 1
ATOM 755 N N . TRP A 1 90 ? 14.302 11.164 -15.499 1.00 78.62 90 TRP A N 1
ATOM 756 C CA . TRP A 1 90 ? 13.183 10.363 -15.987 1.00 78.62 90 TRP A CA 1
ATOM 757 C C . TRP A 1 90 ? 12.631 9.422 -14.904 1.00 78.62 90 TRP A C 1
ATOM 759 O O . TRP A 1 90 ? 11.418 9.400 -14.685 1.00 78.62 90 TRP A O 1
ATOM 769 N N . TRP A 1 91 ? 13.500 8.734 -14.155 1.00 83.25 91 TRP A N 1
ATOM 770 C CA . TRP A 1 91 ? 13.096 7.851 -13.057 1.00 83.25 91 TRP A CA 1
ATOM 771 C C . TRP A 1 91 ? 12.348 8.611 -11.961 1.00 83.25 91 TRP A C 1
ATOM 773 O O . TRP A 1 91 ? 11.277 8.191 -11.525 1.00 83.25 91 TRP A O 1
ATOM 783 N N . ARG A 1 92 ? 12.838 9.800 -11.592 1.00 85.50 92 ARG A N 1
ATOM 784 C CA . ARG A 1 92 ? 12.154 10.693 -10.648 1.00 85.50 92 ARG A CA 1
ATOM 785 C C . ARG A 1 92 ? 10.728 11.025 -11.095 1.00 85.50 92 ARG A C 1
ATOM 787 O O . ARG A 1 92 ? 9.819 11.019 -10.270 1.00 85.50 92 ARG A O 1
ATOM 794 N N . ASN A 1 93 ? 10.512 11.295 -12.384 1.00 82.06 93 ASN A N 1
ATOM 795 C CA . ASN A 1 93 ? 9.172 11.572 -12.909 1.00 82.06 93 ASN A CA 1
ATOM 796 C C . ASN A 1 93 ? 8.256 10.343 -12.843 1.00 82.06 93 ASN A C 1
ATOM 798 O O . ASN A 1 93 ? 7.081 10.489 -12.514 1.00 82.06 93 ASN A O 1
ATOM 802 N N . LYS A 1 94 ? 8.786 9.141 -13.104 1.00 82.25 94 LYS A N 1
ATOM 803 C CA . LYS A 1 94 ? 8.027 7.887 -12.975 1.00 82.25 94 LYS A CA 1
ATOM 804 C C . LYS A 1 94 ? 7.625 7.606 -11.535 1.00 82.25 94 LYS A C 1
ATOM 806 O O . LYS A 1 94 ? 6.457 7.350 -11.268 1.00 82.25 94 LYS A O 1
ATOM 811 N N . VAL A 1 95 ? 8.554 7.755 -10.598 1.00 86.94 95 VAL A N 1
ATOM 812 C CA . VAL A 1 95 ? 8.264 7.591 -9.169 1.00 86.94 95 VAL A CA 1
ATOM 813 C C . VAL A 1 95 ? 7.276 8.653 -8.686 1.00 86.94 95 VAL A C 1
ATOM 815 O O . VAL A 1 95 ? 6.391 8.345 -7.898 1.00 86.94 95 VAL A O 1
ATOM 818 N N . ARG A 1 96 ? 7.339 9.886 -9.204 1.00 87.44 96 ARG A N 1
ATOM 819 C CA . ARG A 1 96 ? 6.343 10.924 -8.895 1.00 87.44 96 ARG A CA 1
ATOM 820 C C . ARG A 1 96 ? 4.926 10.535 -9.323 1.00 87.44 96 ARG A C 1
ATOM 822 O O . ARG A 1 96 ? 3.990 10.813 -8.581 1.00 87.44 96 ARG A O 1
ATOM 829 N N . LEU A 1 97 ? 4.764 9.914 -10.492 1.00 84.00 97 LEU A N 1
ATOM 830 C CA . LEU A 1 97 ? 3.465 9.395 -10.935 1.00 84.00 97 LEU A CA 1
ATOM 831 C C . LEU A 1 97 ? 2.992 8.251 -10.035 1.00 84.00 97 LEU A C 1
ATOM 833 O O . LEU A 1 97 ? 1.861 8.292 -9.561 1.00 84.00 97 LEU A O 1
ATOM 837 N N . LEU A 1 98 ? 3.887 7.318 -9.700 1.00 89.38 98 LEU A N 1
ATOM 838 C CA . LEU A 1 98 ? 3.592 6.241 -8.756 1.00 89.38 98 LEU A CA 1
ATOM 839 C C . LEU A 1 98 ? 3.123 6.778 -7.394 1.00 89.38 98 LEU A C 1
ATOM 841 O O . LEU A 1 98 ? 2.144 6.274 -6.852 1.00 89.38 98 LEU A O 1
ATOM 845 N N . LEU A 1 99 ? 3.781 7.806 -6.845 1.00 90.56 99 LEU A N 1
ATOM 846 C CA . LEU A 1 99 ? 3.376 8.439 -5.583 1.00 90.56 99 LEU A CA 1
ATOM 847 C C . LEU A 1 99 ? 1.943 8.992 -5.668 1.00 90.56 99 LEU A C 1
ATOM 849 O O . LEU A 1 99 ? 1.152 8.796 -4.749 1.00 90.56 99 LEU A O 1
ATOM 853 N N . LEU A 1 100 ? 1.591 9.647 -6.781 1.00 88.62 100 LEU A N 1
ATOM 854 C CA . LEU A 1 100 ? 0.246 10.190 -6.998 1.00 88.62 100 LEU A CA 1
ATOM 855 C C . LEU A 1 100 ? -0.809 9.090 -7.128 1.00 88.62 100 LEU A C 1
ATOM 857 O O . LEU A 1 100 ? -1.846 9.167 -6.473 1.00 88.62 100 LEU A O 1
ATOM 861 N N . ASP A 1 101 ? -0.550 8.065 -7.938 1.00 88.38 101 ASP A N 1
ATOM 862 C CA . ASP A 1 101 ? -1.488 6.954 -8.109 1.00 88.38 101 ASP A CA 1
ATOM 863 C C . ASP A 1 101 ? -1.654 6.154 -6.809 1.00 88.38 101 ASP A C 1
ATOM 865 O O . ASP A 1 101 ? -2.767 5.764 -6.463 1.00 88.38 101 ASP A O 1
ATOM 869 N N . THR A 1 102 ? -0.576 5.976 -6.039 1.00 93.44 102 THR A N 1
ATOM 870 C CA . THR A 1 102 ? -0.625 5.345 -4.711 1.00 93.44 102 THR A CA 1
ATOM 871 C C . THR A 1 102 ? -1.464 6.173 -3.743 1.00 93.44 102 THR A C 1
ATOM 873 O O . THR A 1 102 ? -2.316 5.622 -3.048 1.00 93.44 102 THR A O 1
ATOM 876 N N . ALA A 1 103 ? -1.281 7.497 -3.723 1.00 92.81 103 ALA A N 1
ATOM 877 C CA . ALA A 1 103 ? -2.074 8.388 -2.880 1.00 92.81 103 ALA A CA 1
ATOM 878 C C . ALA A 1 103 ? -3.563 8.305 -3.235 1.00 92.81 103 ALA A C 1
ATOM 880 O O . ALA A 1 103 ? -4.388 8.085 -2.353 1.00 92.81 103 ALA A O 1
ATOM 881 N N . LEU A 1 104 ? -3.908 8.420 -4.522 1.00 90.81 104 LEU A N 1
ATOM 882 C CA . LEU A 1 104 ? -5.292 8.327 -4.996 1.00 90.81 104 LEU A CA 1
ATOM 883 C C . LEU A 1 104 ? -5.925 6.980 -4.645 1.00 90.81 104 LEU A C 1
ATOM 885 O O . LEU A 1 104 ? -7.053 6.938 -4.155 1.00 90.81 104 LEU A O 1
ATOM 889 N N . TYR A 1 105 ? -5.191 5.889 -4.858 1.00 92.69 105 TYR A N 1
ATOM 890 C CA . TYR A 1 105 ? -5.660 4.549 -4.538 1.00 92.69 105 TYR A CA 1
ATOM 891 C C . TYR A 1 105 ? -5.952 4.383 -3.044 1.00 92.69 105 TYR A C 1
ATOM 893 O O . TYR A 1 105 ? -7.034 3.934 -2.671 1.00 92.69 105 TYR A O 1
ATOM 901 N N . VAL A 1 106 ? -5.020 4.798 -2.184 1.00 93.88 106 VAL A N 1
ATOM 902 C CA . VAL A 1 106 ? -5.154 4.673 -0.725 1.00 93.88 106 VAL A CA 1
ATOM 903 C C . VAL A 1 106 ? -6.260 5.579 -0.193 1.00 93.88 106 VAL A C 1
ATOM 905 O O . VAL A 1 106 ? -7.003 5.165 0.687 1.00 93.88 106 VAL A O 1
ATOM 908 N N . ILE A 1 107 ? -6.432 6.777 -0.754 1.00 92.06 107 ILE A N 1
ATOM 909 C CA . ILE A 1 107 ? -7.541 7.683 -0.424 1.00 92.06 107 ILE A CA 1
ATOM 910 C C . ILE A 1 107 ? -8.889 7.015 -0.716 1.00 92.06 107 ILE A C 1
ATOM 912 O O . ILE A 1 107 ? -9.758 6.980 0.154 1.00 92.06 107 ILE A O 1
ATOM 916 N N . LEU A 1 108 ? -9.062 6.451 -1.914 1.00 91.12 108 LEU A N 1
ATOM 917 C CA . LEU A 1 108 ? -10.305 5.771 -2.303 1.00 91.12 108 LEU A CA 1
ATOM 918 C C . LEU A 1 108 ? -10.546 4.476 -1.519 1.00 91.12 108 LEU A C 1
ATOM 920 O O . LEU A 1 108 ? -11.694 4.073 -1.329 1.00 91.12 108 LEU A O 1
ATOM 924 N N . TYR A 1 109 ? -9.475 3.837 -1.060 1.00 90.56 109 TYR A N 1
ATOM 925 C CA . TYR A 1 109 ? -9.538 2.669 -0.197 1.00 90.56 109 TYR A CA 1
ATOM 926 C C . TYR A 1 109 ? -9.948 3.042 1.239 1.00 90.56 109 TYR A C 1
ATOM 928 O O . TYR A 1 109 ? -10.933 2.508 1.744 1.00 90.56 109 TYR A O 1
ATOM 936 N N . GLU A 1 110 ? -9.243 3.979 1.877 1.00 90.00 110 GLU A N 1
ATOM 937 C CA . GLU A 1 110 ? -9.359 4.256 3.314 1.00 90.00 110 GLU A CA 1
ATOM 938 C C . GLU A 1 110 ? -10.481 5.216 3.694 1.00 90.00 110 GLU A C 1
ATOM 940 O O . GLU A 1 110 ? -11.052 5.058 4.774 1.00 90.00 110 GLU A O 1
ATOM 945 N N . ILE A 1 111 ? -10.812 6.217 2.871 1.00 89.19 111 ILE A N 1
ATOM 946 C CA . ILE A 1 111 ? -11.833 7.211 3.245 1.00 89.19 111 ILE A CA 1
ATOM 947 C C . ILE A 1 111 ? -13.193 6.552 3.519 1.00 89.19 111 ILE A C 1
ATOM 949 O O . ILE A 1 111 ? -13.751 6.821 4.585 1.00 89.19 111 ILE A O 1
ATOM 953 N N . PRO A 1 112 ? -13.730 5.671 2.649 1.00 89.38 112 PRO A N 1
ATOM 954 C CA . PRO A 1 112 ? -15.016 5.024 2.910 1.00 89.38 112 PRO A CA 1
ATOM 955 C C . PRO A 1 112 ? -15.022 4.215 4.212 1.00 89.38 112 PRO A C 1
ATOM 957 O O . PRO A 1 112 ? -15.990 4.266 4.968 1.00 89.38 112 PRO A O 1
ATOM 960 N N . ILE A 1 113 ? -13.922 3.509 4.493 1.00 88.94 113 ILE A N 1
ATOM 961 C CA . ILE A 1 113 ? -13.736 2.720 5.718 1.00 88.94 113 ILE A CA 1
ATOM 962 C C . ILE A 1 113 ? -13.701 3.641 6.939 1.00 88.94 113 ILE A C 1
ATOM 964 O O . ILE A 1 113 ? -14.391 3.397 7.925 1.00 88.94 113 ILE A O 1
ATOM 968 N N . SER A 1 114 ? -12.938 4.729 6.860 1.00 86.00 114 SER A N 1
ATOM 969 C CA . SER A 1 114 ? -12.759 5.661 7.975 1.00 86.00 114 SER A CA 1
ATOM 970 C C . SER A 1 114 ? -14.064 6.387 8.299 1.00 86.00 114 SER A C 1
ATOM 972 O O . SER A 1 114 ? -14.445 6.457 9.463 1.00 86.00 114 SER A O 1
ATOM 974 N N . ILE A 1 115 ? -14.798 6.856 7.280 1.00 86.56 115 ILE A N 1
ATOM 975 C CA . ILE A 1 115 ? -16.133 7.454 7.444 1.00 86.56 115 ILE A CA 1
ATOM 976 C C . ILE A 1 115 ? -17.078 6.456 8.107 1.00 86.56 115 ILE A C 1
ATOM 978 O O . ILE A 1 115 ? -17.762 6.810 9.060 1.00 86.56 115 ILE A O 1
ATOM 982 N N . PHE A 1 116 ? -17.105 5.208 7.642 1.00 86.44 116 PHE A N 1
ATOM 983 C CA . PHE A 1 116 ? -17.969 4.186 8.223 1.00 86.44 116 PHE A CA 1
ATOM 984 C C . PHE A 1 116 ? -17.668 3.926 9.694 1.00 86.44 116 PHE A C 1
ATOM 986 O O . PHE 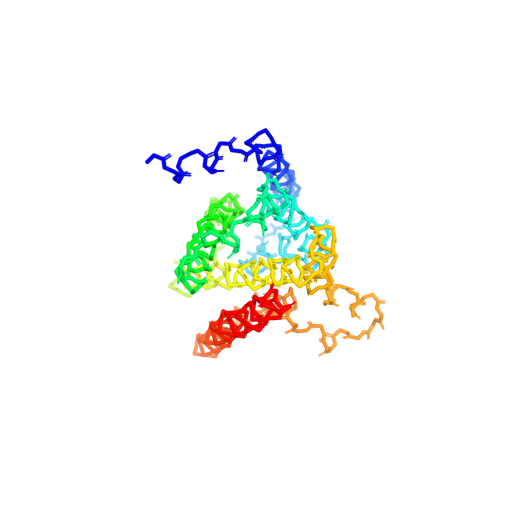A 1 116 ? -18.590 3.860 10.502 1.00 86.44 116 PHE A O 1
ATOM 993 N N . ILE A 1 117 ? -16.394 3.810 10.054 1.00 80.81 117 ILE A N 1
ATOM 994 C CA . ILE A 1 117 ? -15.991 3.607 11.445 1.00 80.81 117 ILE A CA 1
ATOM 995 C C . ILE A 1 117 ? -16.399 4.815 12.284 1.00 80.81 117 ILE A C 1
ATOM 997 O O . ILE A 1 117 ? -16.983 4.631 13.347 1.00 80.81 117 ILE A O 1
ATOM 1001 N N . ILE A 1 118 ? -16.192 6.032 11.769 1.00 79.31 118 ILE A N 1
ATOM 1002 C CA . ILE A 1 118 ? -16.594 7.272 12.441 1.00 79.31 118 ILE A CA 1
ATOM 1003 C C . ILE A 1 118 ? -18.115 7.351 12.635 1.00 79.31 118 ILE A C 1
ATOM 1005 O O . ILE A 1 118 ? -18.591 7.719 13.703 1.00 79.31 118 ILE A O 1
ATOM 1009 N N . MET A 1 119 ? -18.905 6.974 11.632 1.00 78.69 119 MET A N 1
ATOM 1010 C CA . MET A 1 119 ? -20.369 7.007 11.718 1.00 78.69 119 MET A CA 1
ATOM 1011 C C . MET A 1 119 ? -20.940 5.998 12.718 1.00 78.69 119 MET A C 1
ATOM 1013 O O . MET A 1 119 ? -22.039 6.202 13.219 1.00 78.69 119 MET A O 1
ATOM 1017 N N . ASN A 1 120 ? -20.216 4.921 13.017 1.00 74.31 120 ASN A N 1
ATOM 1018 C CA . ASN A 1 120 ? -20.644 3.913 13.988 1.00 74.31 120 ASN A CA 1
ATOM 1019 C C . ASN A 1 120 ? -20.023 4.144 15.381 1.00 74.31 120 ASN A C 1
ATOM 1021 O O . ASN A 1 120 ? -20.050 3.248 16.225 1.00 74.31 120 ASN A O 1
ATOM 1025 N N . ILE A 1 121 ? -19.502 5.354 15.641 1.00 64.19 121 ILE A N 1
ATOM 1026 C CA . ILE A 1 121 ? -18.862 5.730 16.909 1.00 64.19 121 ILE A CA 1
ATOM 1027 C C . ILE A 1 121 ? -19.803 5.721 18.102 1.00 64.19 121 ILE A C 1
ATOM 1029 O O . ILE A 1 121 ? -19.325 5.548 19.207 1.00 64.19 121 ILE A O 1
ATOM 1033 N N . GLU A 1 122 ? -21.119 5.843 17.952 1.00 53.34 122 GLU A N 1
ATOM 1034 C CA . GLU A 1 122 ? -22.012 5.778 19.124 1.00 53.34 122 GLU A CA 1
ATOM 1035 C C . GLU A 1 122 ? -21.907 4.434 19.882 1.00 53.34 122 GLU A C 1
ATOM 1037 O O . GLU A 1 122 ? -22.219 4.369 21.069 1.00 53.34 122 GLU A O 1
ATOM 1042 N N . LYS A 1 123 ? -21.379 3.384 19.231 1.00 54.62 123 LYS A N 1
ATOM 1043 C CA . LYS A 1 123 ? -21.026 2.082 19.833 1.00 54.62 123 LYS A CA 1
ATOM 1044 C C . LYS A 1 123 ? -19.549 1.955 20.259 1.00 54.62 123 LYS A C 1
ATOM 1046 O O . LYS A 1 123 ? -19.150 0.923 20.794 1.00 54.62 123 LYS A O 1
ATOM 1051 N N . ILE A 1 124 ? -18.733 2.977 20.011 1.00 52.81 124 ILE A N 1
ATOM 1052 C CA . ILE A 1 124 ? -17.288 3.049 20.251 1.00 52.81 124 ILE A CA 1
ATOM 1053 C C . ILE A 1 124 ? -17.060 4.147 21.296 1.00 52.81 124 ILE A C 1
ATOM 1055 O O . ILE A 1 124 ? -17.395 5.305 21.078 1.00 52.81 124 ILE A O 1
ATOM 1059 N N . SER A 1 125 ? -16.473 3.821 22.447 1.00 52.66 125 SER A N 1
ATOM 1060 C CA . SER A 1 125 ? -16.090 4.830 23.448 1.00 52.66 125 SER A CA 1
ATOM 1061 C C . SER A 1 125 ? -15.418 6.045 22.782 1.00 52.66 125 SER A C 1
ATOM 1063 O O . SER A 1 125 ? -14.511 5.836 21.975 1.00 52.66 125 SER A O 1
ATOM 1065 N N . ILE A 1 126 ? -15.885 7.260 23.109 1.00 54.53 126 ILE A N 1
ATOM 1066 C CA . ILE A 1 126 ? -15.466 8.586 22.605 1.00 54.53 126 ILE A CA 1
ATOM 1067 C C . ILE A 1 126 ? -14.143 8.548 21.823 1.00 54.53 126 ILE A C 1
ATOM 1069 O O . ILE A 1 126 ? -13.106 8.200 22.390 1.00 54.53 126 ILE A O 1
ATOM 1073 N N . LEU A 1 127 ? -14.188 8.962 20.547 1.00 61.88 127 LEU A N 1
ATOM 1074 C CA . LEU A 1 127 ? -13.034 9.192 19.663 1.00 61.88 127 LEU A CA 1
ATOM 1075 C C . LEU A 1 127 ? -11.920 9.915 20.438 1.00 61.88 127 LEU A C 1
ATOM 1077 O O . LEU A 1 127 ? -11.945 11.130 20.623 1.00 61.88 127 LEU A O 1
ATOM 1081 N N . ASN A 1 128 ? -10.954 9.153 20.943 1.00 74.81 128 ASN A N 1
ATOM 1082 C CA . ASN A 1 128 ? -9.852 9.702 21.714 1.00 74.81 128 ASN A CA 1
ATOM 1083 C C . ASN A 1 128 ? -8.682 10.021 20.772 1.00 74.81 128 ASN A C 1
ATOM 1085 O O . ASN A 1 128 ? -8.619 9.561 19.628 1.00 74.81 128 ASN A O 1
ATOM 1089 N N . LEU A 1 129 ? -7.723 10.809 21.260 1.00 82.38 129 LEU A N 1
ATOM 1090 C CA . LEU A 1 129 ? -6.532 11.176 20.488 1.00 82.38 129 LEU A CA 1
ATOM 1091 C C . LEU A 1 129 ? -5.801 9.941 19.926 1.00 82.38 129 LEU A C 1
ATOM 1093 O O . LEU A 1 129 ? -5.289 9.976 18.809 1.00 82.38 129 LEU A O 1
ATOM 1097 N N . LYS A 1 130 ? -5.793 8.830 20.672 1.00 85.50 130 LYS A N 1
ATOM 1098 C CA . LYS A 1 130 ? -5.163 7.574 20.253 1.00 85.50 130 LYS A CA 1
ATOM 1099 C C . LYS A 1 130 ? -5.858 6.970 19.026 1.00 85.50 130 LYS A C 1
ATOM 1101 O O . LYS A 1 130 ? -5.166 6.553 18.105 1.00 85.50 130 LYS A O 1
ATOM 1106 N N . SER A 1 131 ? -7.188 6.981 18.971 1.00 84.50 131 SER A N 1
ATOM 1107 C CA . SER A 1 131 ? -7.980 6.544 17.814 1.00 84.50 131 SER A CA 1
ATOM 1108 C C . SER A 1 131 ? -7.708 7.394 16.574 1.00 84.50 131 SER A C 1
ATOM 1110 O O . SER A 1 131 ? -7.569 6.860 15.477 1.00 84.50 131 SER A O 1
ATOM 1112 N N . PHE A 1 132 ? -7.561 8.711 16.734 1.00 85.38 132 PHE A N 1
ATOM 1113 C CA . PHE A 1 132 ? -7.209 9.591 15.617 1.00 85.38 132 PHE A CA 1
ATOM 1114 C C . PHE A 1 132 ? -5.800 9.303 15.080 1.00 85.38 132 PHE A C 1
ATOM 1116 O O . PHE A 1 132 ? -5.609 9.143 13.873 1.00 85.38 132 PHE A O 1
ATOM 1123 N N . ILE A 1 133 ? -4.819 9.161 15.978 1.00 88.50 133 ILE A N 1
ATOM 1124 C CA . ILE A 1 133 ? -3.448 8.786 15.607 1.00 88.50 133 ILE A CA 1
ATOM 1125 C C . ILE A 1 133 ? -3.427 7.413 14.930 1.00 88.50 133 ILE A C 1
ATOM 1127 O O . ILE A 1 133 ? -2.687 7.217 13.969 1.00 88.50 133 ILE A O 1
ATOM 1131 N N . PHE A 1 134 ? -4.259 6.481 15.388 1.00 90.00 134 PHE A N 1
ATOM 1132 C CA . PHE A 1 134 ? -4.398 5.167 14.782 1.00 90.00 134 PHE A CA 1
ATOM 1133 C C . PHE A 1 134 ? -4.887 5.228 13.333 1.00 90.00 134 PHE A C 1
ATOM 1135 O O . PHE A 1 134 ? -4.246 4.641 12.464 1.00 90.00 134 PHE A O 1
ATOM 1142 N N . ILE A 1 135 ? -5.950 5.986 13.049 1.00 89.75 135 ILE A N 1
ATOM 1143 C CA . ILE A 1 135 ? -6.476 6.158 11.685 1.00 89.75 135 ILE A CA 1
ATOM 1144 C C . ILE A 1 135 ? -5.400 6.754 10.762 1.00 89.75 135 ILE A C 1
ATOM 1146 O O . ILE A 1 135 ? -5.168 6.242 9.665 1.00 89.75 135 ILE A O 1
ATOM 1150 N N . ILE A 1 136 ? -4.693 7.793 11.220 1.00 91.00 136 ILE A N 1
ATOM 1151 C CA . ILE A 1 136 ? -3.603 8.416 10.452 1.00 91.00 136 ILE A CA 1
ATOM 1152 C C . ILE A 1 136 ? -2.452 7.433 10.231 1.00 91.00 136 ILE A C 1
ATOM 1154 O O . ILE A 1 136 ? -1.967 7.291 9.109 1.00 91.00 136 ILE A O 1
ATOM 1158 N N . GLY A 1 137 ? -2.009 6.742 11.281 1.00 91.81 137 GLY A N 1
ATOM 1159 C CA . GLY A 1 137 ? -0.925 5.766 11.194 1.00 91.81 137 GLY A CA 1
ATOM 1160 C C . GLY A 1 137 ? -1.259 4.639 10.219 1.00 91.81 137 GLY A C 1
ATOM 1161 O O . GLY A 1 137 ? -0.436 4.301 9.371 1.00 91.81 137 GLY A O 1
ATOM 1162 N N . ASN A 1 138 ? -2.494 4.134 10.263 1.00 91.19 138 ASN A N 1
ATOM 1163 C CA . ASN A 1 138 ? -2.981 3.108 9.347 1.00 91.19 138 ASN A CA 1
ATOM 1164 C C . ASN A 1 138 ? -2.933 3.577 7.888 1.00 91.19 138 ASN A C 1
ATOM 1166 O O . ASN A 1 138 ? -2.445 2.855 7.017 1.00 91.19 138 ASN A O 1
ATOM 1170 N N . PHE A 1 139 ? -3.391 4.805 7.631 1.00 93.31 139 PHE A N 1
ATOM 1171 C CA . PHE A 1 139 ? -3.342 5.429 6.311 1.00 93.31 139 PHE A CA 1
ATOM 1172 C C . PHE A 1 139 ? -1.903 5.523 5.785 1.00 93.31 139 PHE A C 1
ATOM 1174 O O . PHE A 1 139 ? -1.620 5.106 4.660 1.00 93.31 139 PHE A O 1
ATOM 1181 N N . VAL A 1 140 ? -0.975 6.022 6.609 1.00 94.31 140 VAL A N 1
ATOM 1182 C CA . VAL A 1 140 ? 0.442 6.177 6.239 1.00 94.31 140 VAL A CA 1
ATOM 1183 C C . VAL A 1 140 ? 1.100 4.822 5.975 1.00 94.31 140 VAL A C 1
ATOM 1185 O O . VAL A 1 140 ? 1.801 4.669 4.975 1.00 94.31 140 VAL A O 1
ATOM 1188 N N . ILE A 1 141 ? 0.857 3.821 6.823 1.00 92.81 141 ILE A N 1
ATOM 1189 C CA . ILE A 1 141 ? 1.414 2.471 6.655 1.00 92.81 141 ILE A CA 1
ATOM 1190 C C . ILE A 1 141 ? 0.904 1.835 5.359 1.00 92.81 141 ILE A C 1
ATOM 1192 O O . ILE A 1 141 ? 1.710 1.350 4.564 1.00 92.81 141 ILE A O 1
ATOM 1196 N N . LYS A 1 142 ? -0.408 1.890 5.097 1.00 93.19 142 LYS A N 1
ATOM 1197 C CA . LYS A 1 142 ? -1.003 1.387 3.848 1.00 93.19 142 LYS A CA 1
ATOM 1198 C C . LYS A 1 142 ? -0.401 2.078 2.630 1.00 93.19 142 LYS A C 1
ATOM 1200 O O . LYS A 1 142 ? -0.011 1.401 1.682 1.00 93.19 142 LYS A O 1
ATOM 1205 N N . TYR A 1 143 ? -0.260 3.401 2.679 1.00 95.00 143 TYR A N 1
ATOM 1206 C CA . TYR A 1 143 ? 0.394 4.163 1.621 1.00 95.00 143 TYR A CA 1
ATOM 1207 C C . TYR A 1 143 ? 1.815 3.671 1.338 1.00 95.00 143 TYR A C 1
ATOM 1209 O O . TYR A 1 143 ? 2.146 3.390 0.186 1.00 95.00 143 TYR A O 1
ATOM 1217 N N . MET A 1 144 ? 2.639 3.504 2.373 1.00 94.44 144 MET A N 1
ATOM 1218 C CA . MET A 1 144 ? 4.018 3.046 2.196 1.00 94.44 144 MET A CA 1
ATOM 1219 C C . MET A 1 144 ? 4.095 1.605 1.677 1.00 94.44 144 MET A C 1
ATOM 1221 O O . MET A 1 144 ? 4.919 1.308 0.816 1.00 94.44 144 MET A O 1
ATOM 1225 N N . ILE A 1 145 ? 3.208 0.719 2.138 1.00 93.56 145 ILE A N 1
ATOM 1226 C CA . ILE A 1 145 ? 3.103 -0.656 1.636 1.00 93.56 145 ILE A CA 1
ATOM 1227 C C . ILE A 1 145 ? 2.824 -0.672 0.126 1.00 93.56 145 ILE A C 1
ATOM 1229 O O . ILE A 1 145 ? 3.553 -1.318 -0.631 1.00 93.56 145 ILE A O 1
ATOM 1233 N N . PHE A 1 146 ? 1.797 0.049 -0.335 1.00 94.38 146 PHE A N 1
ATOM 1234 C CA . PHE A 1 146 ? 1.468 0.094 -1.763 1.00 94.38 146 PHE A CA 1
ATOM 1235 C C . PHE A 1 146 ? 2.571 0.771 -2.581 1.00 94.38 146 PHE A C 1
ATOM 1237 O O . PHE A 1 146 ? 2.865 0.323 -3.689 1.00 94.38 146 PHE A O 1
ATOM 1244 N N . LEU A 1 147 ? 3.249 1.778 -2.022 1.00 94.38 147 LEU A N 1
ATOM 1245 C CA . LEU A 1 147 ? 4.399 2.410 -2.665 1.00 94.38 147 LEU A CA 1
ATOM 1246 C C . LEU A 1 147 ? 5.542 1.411 -2.896 1.00 94.38 147 LEU A C 1
ATOM 1248 O O . LEU A 1 147 ? 6.087 1.358 -3.997 1.00 94.38 147 LEU A O 1
ATOM 1252 N N . ILE A 1 148 ? 5.883 0.596 -1.894 1.00 94.00 148 ILE A N 1
ATOM 1253 C CA . ILE A 1 148 ? 6.906 -0.455 -2.009 1.00 94.00 148 ILE A CA 1
ATOM 1254 C C . ILE A 1 148 ? 6.518 -1.465 -3.092 1.00 94.00 148 ILE A C 1
ATOM 1256 O O . ILE A 1 148 ? 7.324 -1.759 -3.975 1.00 94.00 148 ILE A O 1
ATOM 1260 N N . ILE A 1 149 ? 5.275 -1.952 -3.074 1.00 94.00 149 ILE A N 1
ATOM 1261 C CA . ILE A 1 149 ? 4.762 -2.887 -4.087 1.00 94.00 149 ILE A CA 1
ATOM 1262 C C . ILE A 1 149 ? 4.845 -2.269 -5.488 1.00 94.00 149 ILE A C 1
ATOM 1264 O O . ILE A 1 149 ? 5.286 -2.925 -6.432 1.00 94.00 149 ILE A O 1
ATOM 1268 N N . GLY A 1 150 ? 4.470 -0.998 -5.627 1.00 92.94 150 GLY A N 1
ATOM 1269 C CA . GLY A 1 150 ? 4.544 -0.264 -6.885 1.00 92.94 150 GLY A CA 1
ATOM 1270 C C . GLY A 1 150 ? 5.978 -0.058 -7.372 1.00 92.94 150 GLY A C 1
ATOM 1271 O O . GLY A 1 150 ? 6.254 -0.239 -8.557 1.00 92.94 150 GLY A O 1
ATOM 1272 N N . LEU A 1 151 ? 6.921 0.247 -6.475 1.00 92.50 151 LEU A N 1
ATOM 1273 C CA . LEU A 1 151 ? 8.343 0.344 -6.813 1.00 92.50 151 LEU A CA 1
ATOM 1274 C C . LEU A 1 151 ? 8.872 -0.996 -7.323 1.00 92.50 151 LEU A C 1
ATOM 1276 O O . LEU A 1 151 ? 9.528 -1.029 -8.360 1.00 92.50 151 LEU A O 1
ATOM 1280 N N . ILE A 1 152 ? 8.545 -2.101 -6.654 1.00 93.50 152 ILE A N 1
ATOM 1281 C CA . ILE A 1 152 ? 8.945 -3.451 -7.076 1.00 93.50 152 ILE A CA 1
ATOM 1282 C C . ILE A 1 152 ? 8.340 -3.791 -8.438 1.00 93.50 152 ILE A C 1
ATOM 1284 O O . ILE A 1 152 ? 9.062 -4.229 -9.333 1.00 93.50 152 ILE A O 1
ATOM 1288 N N . TYR A 1 153 ? 7.052 -3.502 -8.641 1.00 92.88 153 TYR A N 1
ATOM 1289 C CA . TYR A 1 153 ? 6.388 -3.649 -9.935 1.00 92.88 153 TYR A CA 1
ATOM 1290 C C . TYR A 1 153 ? 7.136 -2.900 -11.049 1.00 92.88 153 TYR A C 1
ATOM 1292 O O . TYR A 1 153 ? 7.420 -3.482 -12.102 1.00 92.88 153 TYR A O 1
ATOM 1300 N N . LEU A 1 154 ? 7.490 -1.630 -10.819 1.00 88.50 154 LEU A N 1
ATOM 1301 C CA . LEU A 1 154 ? 8.228 -0.823 -11.787 1.00 88.50 154 LEU A CA 1
ATOM 1302 C C . LEU A 1 154 ? 9.611 -1.417 -12.055 1.00 88.50 154 LEU A C 1
ATOM 1304 O O . LEU A 1 154 ? 9.943 -1.664 -13.209 1.00 88.50 154 LEU A O 1
ATOM 1308 N N . ILE A 1 155 ? 10.403 -1.682 -11.015 1.00 88.56 155 ILE A N 1
ATOM 1309 C CA . ILE A 1 155 ? 11.773 -2.204 -11.125 1.00 88.56 155 ILE A CA 1
ATOM 1310 C C . ILE A 1 155 ? 11.796 -3.514 -11.908 1.00 88.56 155 ILE A C 1
ATOM 1312 O O . ILE A 1 155 ? 12.538 -3.643 -12.881 1.00 88.56 155 ILE A O 1
ATOM 1316 N N . SER A 1 156 ? 10.966 -4.478 -11.515 1.00 90.69 156 SER A N 1
ATOM 1317 C CA . SER A 1 156 ? 10.906 -5.796 -12.144 1.00 90.69 156 SER A CA 1
ATOM 1318 C C . SER A 1 156 ? 10.398 -5.718 -13.580 1.00 90.69 156 SER A C 1
ATOM 1320 O O . SER A 1 156 ? 10.942 -6.399 -14.454 1.00 90.69 156 SER A O 1
ATOM 1322 N N . SER A 1 157 ? 9.422 -4.843 -13.858 1.00 86.75 157 SER A N 1
ATOM 1323 C CA . SER A 1 157 ? 9.027 -4.534 -15.236 1.00 86.75 157 SER A CA 1
ATOM 1324 C C . SER A 1 157 ? 10.230 -4.009 -16.015 1.00 86.75 157 SER A C 1
ATOM 1326 O O . SER A 1 157 ? 10.568 -4.583 -17.049 1.00 86.75 157 SER A O 1
ATOM 1328 N N . PHE A 1 158 ? 10.935 -3.002 -15.483 1.00 81.00 158 PHE A N 1
ATOM 1329 C CA . PHE A 1 158 ? 12.119 -2.369 -16.077 1.00 81.00 158 PHE A CA 1
ATOM 1330 C C . PHE A 1 158 ? 13.233 -3.337 -16.433 1.00 81.00 158 PHE A C 1
ATOM 1332 O O . PHE A 1 158 ? 13.629 -3.397 -17.599 1.00 81.00 158 PHE A O 1
ATOM 1339 N N . ILE A 1 159 ? 13.659 -4.154 -15.480 1.00 83.12 159 ILE A N 1
ATOM 1340 C CA . ILE A 1 159 ? 14.719 -5.143 -15.681 1.00 83.12 159 ILE A CA 1
ATOM 1341 C C . ILE A 1 159 ? 14.346 -6.138 -16.787 1.00 83.12 159 ILE A C 1
ATOM 1343 O O . ILE A 1 159 ? 15.157 -6.424 -17.665 1.00 83.12 159 ILE A O 1
ATOM 1347 N N . THR A 1 160 ? 13.111 -6.645 -16.780 1.00 84.50 160 THR A N 1
ATOM 1348 C CA . THR A 1 160 ? 12.700 -7.751 -17.666 1.00 84.50 160 THR A CA 1
ATOM 1349 C C . THR A 1 160 ? 12.055 -7.310 -18.974 1.00 84.50 160 THR A C 1
ATOM 1351 O O . THR A 1 160 ? 11.863 -8.126 -19.875 1.00 84.50 160 THR A O 1
ATOM 1354 N N . ARG A 1 161 ? 11.733 -6.019 -19.102 1.00 80.06 161 ARG A N 1
ATOM 1355 C CA . ARG A 1 161 ? 10.983 -5.427 -20.225 1.00 80.06 161 ARG A CA 1
ATOM 1356 C C . ARG A 1 161 ? 9.559 -5.965 -20.373 1.00 80.06 161 ARG A C 1
ATOM 1358 O O . ARG A 1 161 ? 8.993 -5.921 -21.462 1.00 80.06 161 ARG A O 1
ATOM 1365 N N . ARG A 1 162 ? 8.982 -6.508 -19.297 1.00 83.56 162 ARG A N 1
ATOM 1366 C CA . ARG A 1 162 ? 7.701 -7.225 -19.323 1.00 83.56 162 ARG A CA 1
ATOM 1367 C C . ARG A 1 162 ? 6.844 -6.842 -18.114 1.00 83.56 162 ARG A C 1
ATOM 1369 O O . ARG A 1 162 ? 7.171 -7.183 -16.983 1.00 83.56 162 ARG A O 1
ATOM 1376 N N . GLN A 1 163 ? 5.708 -6.181 -18.354 1.00 84.88 163 GLN A N 1
ATOM 1377 C CA . GLN A 1 163 ? 4.783 -5.724 -17.299 1.00 84.88 163 GLN A CA 1
ATOM 1378 C C . GLN A 1 163 ? 4.208 -6.870 -16.477 1.00 84.88 163 GLN A C 1
ATOM 1380 O O . GLN A 1 163 ? 4.052 -6.743 -15.267 1.00 84.88 163 GLN A O 1
ATOM 1385 N N . TYR A 1 164 ? 3.922 -8.008 -17.113 1.00 87.81 164 TYR A N 1
ATOM 1386 C CA . TYR A 1 164 ? 3.391 -9.162 -16.395 1.00 87.81 164 TYR A CA 1
ATOM 1387 C C . TYR A 1 164 ? 4.396 -9.704 -15.364 1.00 87.81 164 TYR A C 1
ATOM 1389 O O . TYR A 1 164 ? 3.980 -10.211 -14.330 1.00 87.81 164 TYR A O 1
ATOM 1397 N N . VAL A 1 165 ? 5.710 -9.561 -15.593 1.00 90.19 165 VAL A N 1
ATOM 1398 C CA . VAL A 1 165 ? 6.725 -9.955 -14.602 1.00 90.19 165 VAL A CA 1
ATOM 1399 C C . VAL A 1 165 ? 6.715 -8.990 -13.422 1.00 90.19 165 VAL A C 1
ATOM 1401 O O . VAL A 1 165 ? 6.764 -9.431 -12.278 1.00 90.19 165 VAL A O 1
ATOM 1404 N N . GLY A 1 166 ? 6.586 -7.686 -13.684 1.00 91.19 166 GLY A N 1
ATOM 1405 C CA . GLY A 1 166 ? 6.361 -6.703 -12.627 1.00 91.19 166 GLY A CA 1
ATOM 1406 C C . GLY A 1 166 ? 5.107 -6.999 -11.816 1.00 91.19 166 GLY A C 1
ATOM 1407 O O . GLY A 1 166 ? 5.148 -6.939 -10.590 1.00 91.19 166 GLY A O 1
ATOM 1408 N N . PHE A 1 167 ? 4.011 -7.371 -12.484 1.00 92.44 167 PHE A N 1
ATOM 1409 C CA . PHE A 1 167 ? 2.765 -7.760 -11.826 1.00 92.44 167 PHE A CA 1
ATOM 1410 C C . PHE A 1 167 ? 2.983 -8.958 -10.899 1.00 92.44 167 PHE A C 1
ATOM 1412 O O . PHE A 1 167 ? 2.630 -8.889 -9.727 1.00 92.44 167 PHE A O 1
ATOM 1419 N N . VAL A 1 168 ? 3.613 -10.028 -11.396 1.00 94.00 168 VAL A N 1
ATOM 1420 C CA . VAL A 1 168 ? 3.904 -11.230 -10.600 1.00 94.00 168 VAL A CA 1
ATOM 1421 C C . VAL A 1 168 ? 4.811 -10.902 -9.413 1.00 94.00 168 VAL A C 1
ATOM 1423 O O . VAL A 1 168 ? 4.521 -11.336 -8.303 1.00 94.00 168 VAL A O 1
ATOM 1426 N N . ALA A 1 169 ? 5.865 -10.105 -9.609 1.00 93.88 169 ALA A N 1
ATOM 1427 C CA . ALA A 1 169 ? 6.780 -9.717 -8.536 1.00 93.88 169 ALA A CA 1
ATOM 1428 C C . ALA A 1 169 ? 6.084 -8.873 -7.455 1.00 93.88 169 ALA A C 1
ATOM 1430 O O . ALA A 1 169 ? 6.187 -9.180 -6.269 1.00 93.88 169 ALA A O 1
ATOM 1431 N N . GLY A 1 170 ? 5.334 -7.843 -7.857 1.00 92.75 170 GLY A N 1
ATOM 1432 C CA . GLY A 1 170 ? 4.572 -7.005 -6.930 1.00 92.75 170 GLY A CA 1
ATOM 1433 C C . GLY A 1 170 ? 3.498 -7.797 -6.181 1.00 92.75 170 GLY A C 1
ATOM 1434 O O . GLY A 1 170 ? 3.349 -7.639 -4.969 1.00 92.75 170 GLY A O 1
ATOM 1435 N N . PHE A 1 171 ? 2.792 -8.693 -6.878 1.00 93.69 171 PHE A N 1
ATOM 1436 C CA . PHE A 1 171 ? 1.798 -9.570 -6.264 1.00 93.69 171 PHE A CA 1
ATOM 1437 C C . PHE A 1 171 ? 2.447 -10.517 -5.260 1.00 93.69 171 PHE A C 1
ATOM 1439 O O . PHE A 1 171 ? 1.950 -10.633 -4.148 1.00 93.69 171 PHE A O 1
ATOM 1446 N N . PHE A 1 172 ? 3.571 -11.145 -5.613 1.00 91.94 172 PHE A N 1
ATOM 1447 C CA . PHE A 1 172 ? 4.272 -12.069 -4.726 1.00 91.94 172 PHE A CA 1
ATOM 1448 C C . PHE A 1 172 ? 4.702 -11.390 -3.425 1.00 91.94 172 PHE A C 1
ATOM 1450 O O . PHE A 1 172 ? 4.461 -11.939 -2.356 1.00 91.94 172 PHE A O 1
ATOM 1457 N N . VAL A 1 173 ? 5.258 -10.176 -3.492 1.00 89.38 173 VAL A N 1
ATOM 1458 C CA . VAL A 1 173 ? 5.628 -9.416 -2.286 1.00 89.38 173 VAL A CA 1
ATOM 1459 C C . VAL A 1 173 ? 4.406 -9.090 -1.436 1.00 89.38 173 VAL A C 1
ATOM 1461 O O . VAL A 1 173 ? 4.425 -9.288 -0.226 1.00 89.38 173 VAL A O 1
ATOM 1464 N N . GLY A 1 174 ? 3.323 -8.634 -2.059 1.00 84.06 174 GLY A N 1
ATOM 1465 C CA . GLY A 1 174 ? 2.101 -8.308 -1.335 1.00 84.06 174 GLY A CA 1
ATOM 1466 C C . GLY A 1 174 ? 1.358 -9.527 -0.765 1.00 84.06 174 GLY A C 1
ATOM 1467 O O . GLY A 1 174 ? 0.706 -9.423 0.273 1.00 84.06 174 GLY A O 1
ATOM 1468 N N . ALA A 1 175 ? 1.460 -10.680 -1.424 1.00 87.25 175 ALA A N 1
ATOM 1469 C CA . ALA A 1 175 ? 0.820 -11.931 -1.030 1.00 87.25 175 ALA A CA 1
ATOM 1470 C C . ALA A 1 175 ? 1.711 -12.823 -0.154 1.00 87.25 175 ALA A C 1
ATOM 1472 O O . ALA A 1 175 ? 1.245 -13.865 0.302 1.00 87.25 175 ALA A O 1
ATOM 1473 N N . LEU A 1 176 ? 2.963 -12.435 0.106 1.00 89.50 176 LEU A N 1
ATOM 1474 C CA . LEU A 1 176 ? 3.936 -13.260 0.821 1.00 89.50 176 LEU A CA 1
ATOM 1475 C C . LEU A 1 176 ? 3.424 -13.692 2.198 1.00 89.50 176 LEU A C 1
ATOM 1477 O O . LEU A 1 176 ? 3.434 -14.877 2.513 1.00 89.50 176 LEU A O 1
ATOM 1481 N N . ASP A 1 177 ? 2.890 -12.757 2.981 1.00 85.94 177 ASP A N 1
ATOM 1482 C CA . ASP A 1 177 ? 2.311 -13.067 4.292 1.00 85.94 177 ASP A CA 1
ATOM 1483 C C . ASP A 1 177 ? 1.101 -14.005 4.192 1.00 85.94 177 ASP A C 1
ATOM 1485 O O . ASP A 1 177 ? 0.928 -14.881 5.032 1.00 85.94 177 ASP A O 1
ATOM 1489 N N . PHE A 1 178 ? 0.273 -13.863 3.153 1.00 86.88 178 PHE A N 1
ATOM 1490 C CA . PHE A 1 178 ? -0.855 -14.766 2.921 1.00 86.88 178 PHE A CA 1
ATOM 1491 C C . PHE A 1 178 ? -0.382 -16.183 2.574 1.00 86.88 178 PHE A C 1
ATOM 1493 O O . PHE A 1 178 ? -0.939 -17.154 3.085 1.00 86.88 178 PHE A O 1
ATOM 1500 N N . ILE A 1 179 ? 0.662 -16.305 1.750 1.00 86.19 179 ILE A N 1
ATOM 1501 C CA . ILE A 1 179 ? 1.289 -17.589 1.418 1.00 86.19 179 ILE A CA 1
ATOM 1502 C C . ILE A 1 179 ? 1.869 -18.229 2.682 1.00 86.19 179 ILE A C 1
ATOM 1504 O O . ILE A 1 179 ? 1.593 -19.395 2.954 1.00 86.19 179 ILE A O 1
ATOM 1508 N N . LEU A 1 180 ? 2.617 -17.468 3.484 1.00 86.38 180 LEU A N 1
ATOM 1509 C CA . LEU A 1 180 ? 3.167 -17.949 4.753 1.00 86.38 180 LEU A CA 1
ATOM 1510 C C . LEU A 1 180 ? 2.062 -18.398 5.715 1.00 86.38 180 LEU A C 1
ATOM 1512 O O . LEU A 1 180 ? 2.204 -19.444 6.343 1.00 86.38 180 LEU A O 1
ATOM 1516 N N . MET A 1 181 ? 0.946 -17.667 5.774 1.00 84.81 181 MET A N 1
ATOM 1517 C CA . MET A 1 181 ? -0.207 -18.020 6.604 1.00 84.81 181 MET A CA 1
ATOM 1518 C C . MET A 1 181 ? -0.869 -19.333 6.156 1.00 84.81 181 MET A C 1
ATOM 1520 O O . MET A 1 181 ? -1.205 -20.176 6.983 1.00 84.81 181 MET A O 1
ATOM 1524 N N . ILE A 1 182 ? -1.023 -19.559 4.843 1.00 86.75 182 ILE A N 1
ATOM 1525 C CA . ILE A 1 182 ? -1.526 -20.842 4.310 1.00 86.75 182 ILE A CA 1
ATOM 1526 C C . ILE A 1 182 ? -0.593 -21.999 4.678 1.00 86.75 182 ILE A C 1
ATOM 1528 O O . ILE A 1 182 ? -1.058 -23.099 4.963 1.00 86.75 182 ILE A O 1
ATOM 1532 N N . LEU A 1 183 ? 0.715 -21.756 4.676 1.00 88.38 183 LEU A N 1
ATOM 1533 C CA . LEU A 1 183 ? 1.730 -22.753 5.008 1.00 88.38 183 LEU A CA 1
ATOM 1534 C C . LEU A 1 183 ? 1.942 -22.928 6.524 1.00 88.38 183 LEU A C 1
ATOM 1536 O O . LEU A 1 183 ? 2.877 -23.618 6.920 1.00 88.38 183 LEU A O 1
ATOM 1540 N N . HIS A 1 184 ? 1.101 -22.319 7.368 1.00 84.38 184 HIS A N 1
ATOM 1541 C CA . HIS A 1 184 ? 1.207 -22.352 8.833 1.00 84.38 184 HIS A CA 1
ATOM 1542 C C . HIS A 1 184 ? 2.510 -21.749 9.396 1.00 84.38 184 HIS A C 1
ATOM 1544 O O . HIS A 1 184 ? 2.947 -22.077 10.501 1.00 84.38 184 HIS A O 1
ATOM 1550 N N . PHE A 1 185 ? 3.119 -20.813 8.665 1.00 82.62 185 PHE A N 1
ATOM 1551 C CA . PHE A 1 185 ? 4.289 -20.034 9.079 1.00 82.62 185 PHE A CA 1
ATOM 1552 C C . PHE A 1 185 ? 3.903 -18.627 9.562 1.00 82.62 185 PHE A C 1
ATOM 1554 O O . PHE A 1 185 ? 4.613 -17.654 9.307 1.00 82.62 185 PHE A O 1
ATOM 1561 N N . ASP A 1 186 ? 2.798 -18.512 10.304 1.00 74.62 186 ASP A N 1
ATOM 1562 C CA . ASP A 1 186 ? 2.211 -17.236 10.753 1.00 74.62 186 ASP A CA 1
ATOM 1563 C C . ASP A 1 186 ? 3.210 -16.328 11.487 1.00 74.62 186 ASP A C 1
ATOM 1565 O O . ASP A 1 186 ? 3.173 -15.107 11.358 1.00 74.62 186 ASP A O 1
ATOM 1569 N N . LYS A 1 187 ? 4.162 -16.925 12.216 1.00 73.62 187 LYS A N 1
ATOM 1570 C CA . LYS A 1 187 ? 5.215 -16.203 12.953 1.00 73.62 187 LYS A CA 1
ATOM 1571 C C . LYS A 1 187 ? 6.154 -15.396 12.047 1.00 73.62 187 LYS A C 1
ATOM 1573 O O . LYS A 1 187 ? 6.791 -14.461 12.522 1.00 73.62 187 LYS A O 1
ATOM 1578 N N . TYR A 1 188 ? 6.250 -15.763 10.770 1.00 72.50 188 TYR A N 1
ATOM 1579 C CA . TYR A 1 188 ? 7.102 -15.115 9.771 1.00 72.50 188 TYR A CA 1
ATOM 1580 C C . TYR A 1 188 ? 6.310 -14.210 8.817 1.00 72.50 188 TYR A C 1
ATOM 1582 O O . TYR A 1 188 ? 6.911 -13.453 8.056 1.00 72.50 188 TYR A O 1
ATOM 1590 N N . ALA A 1 189 ? 4.974 -14.254 8.869 1.00 69.88 189 ALA A N 1
ATOM 1591 C CA . ALA A 1 189 ? 4.074 -13.427 8.073 1.00 69.88 189 ALA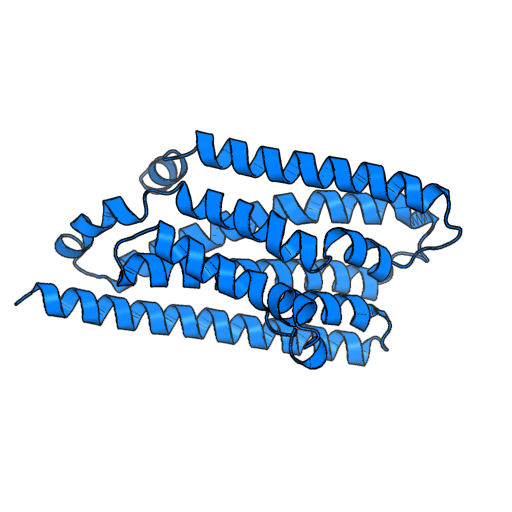 A CA 1
ATOM 1592 C C . ALA A 1 189 ? 3.990 -12.005 8.657 1.00 69.88 189 ALA A C 1
ATOM 1594 O O . ALA A 1 189 ? 2.962 -11.604 9.192 1.00 69.88 189 ALA A O 1
ATOM 1595 N N . LEU A 1 190 ? 5.103 -11.265 8.628 1.00 67.25 190 LEU A N 1
ATOM 1596 C CA . LEU A 1 190 ? 5.256 -9.919 9.202 1.00 67.25 190 LEU A CA 1
ATOM 1597 C C . LEU A 1 190 ? 5.836 -8.914 8.200 1.00 67.25 190 LEU A C 1
ATOM 1599 O O . LEU A 1 190 ? 6.393 -7.892 8.595 1.00 67.25 190 LEU A O 1
ATOM 1603 N N . THR A 1 191 ? 5.741 -9.201 6.905 1.00 72.56 191 THR A N 1
ATOM 1604 C CA . THR A 1 191 ? 6.445 -8.418 5.881 1.00 72.56 191 THR A CA 1
ATOM 1605 C C . THR A 1 191 ? 5.626 -7.241 5.359 1.00 72.56 191 THR A C 1
ATOM 1607 O O . THR A 1 191 ? 6.156 -6.142 5.223 1.00 72.56 191 THR A O 1
ATOM 1610 N N . VAL A 1 192 ? 4.333 -7.439 5.092 1.00 76.88 192 VAL A N 1
ATOM 1611 C CA . VAL A 1 192 ? 3.449 -6.453 4.459 1.00 76.88 192 VAL A CA 1
ATOM 1612 C C . VAL A 1 192 ? 2.089 -6.403 5.169 1.00 76.88 192 VAL A C 1
ATOM 1614 O O . VAL A 1 192 ? 1.864 -5.587 6.061 1.00 76.88 192 VAL A O 1
ATOM 1617 N N . SER A 1 193 ? 1.163 -7.288 4.804 1.00 75.44 193 SER A N 1
ATOM 1618 C CA . SER A 1 193 ? -0.177 -7.372 5.402 1.00 75.44 193 SER A CA 1
ATOM 1619 C C . SER A 1 193 ? -0.156 -7.869 6.853 1.00 75.44 193 SER A C 1
ATOM 1621 O O . SER A 1 193 ? -1.024 -7.525 7.655 1.00 75.44 193 SER A O 1
ATOM 1623 N N . GLY A 1 194 ? 0.869 -8.633 7.215 1.00 80.12 194 GLY A N 1
ATOM 1624 C CA . GLY A 1 194 ? 1.147 -9.059 8.573 1.00 80.12 194 GLY A CA 1
ATOM 1625 C C . GLY A 1 194 ? 1.600 -7.913 9.465 1.00 80.12 194 GLY A C 1
ATOM 1626 O O . GLY A 1 194 ? 1.120 -7.776 10.585 1.00 80.12 194 GLY A O 1
ATOM 1627 N N . MET A 1 195 ? 2.446 -7.023 8.939 1.00 86.00 195 MET A N 1
ATOM 1628 C CA . MET A 1 195 ? 2.841 -5.788 9.622 1.00 86.00 195 MET A CA 1
ATOM 1629 C C . MET A 1 195 ? 1.634 -4.869 9.846 1.00 86.00 195 MET A C 1
ATOM 1631 O O . MET A 1 195 ? 1.461 -4.327 10.936 1.00 86.00 195 MET A O 1
ATOM 1635 N N . LEU A 1 196 ? 0.751 -4.759 8.846 1.00 87.62 196 LEU A N 1
ATOM 1636 C CA . LEU A 1 196 ? -0.523 -4.050 8.976 1.00 87.62 196 LEU A CA 1
ATOM 1637 C C . LEU A 1 196 ? -1.416 -4.673 10.062 1.00 87.62 196 LEU A C 1
ATOM 1639 O O . LEU A 1 196 ? -1.978 -3.960 10.884 1.00 87.62 196 LEU A O 1
ATOM 1643 N N . THR A 1 197 ? -1.503 -6.002 10.106 1.00 85.75 197 THR A N 1
ATOM 1644 C CA . THR A 1 197 ? -2.273 -6.732 11.124 1.00 85.75 197 THR A CA 1
ATOM 1645 C C . THR A 1 197 ? -1.723 -6.482 12.531 1.00 85.75 197 THR A C 1
ATOM 1647 O O . THR A 1 197 ? -2.480 -6.145 13.438 1.00 85.75 197 THR A O 1
ATOM 1650 N N . GLN A 1 198 ? -0.402 -6.569 12.717 1.00 87.31 198 GLN A N 1
ATOM 1651 C CA . GLN A 1 198 ? 0.237 -6.270 14.004 1.00 87.31 198 GLN A CA 1
ATOM 1652 C C . GLN A 1 198 ? 0.046 -4.813 14.418 1.00 87.31 198 GLN A C 1
ATOM 1654 O O . GLN A 1 198 ? -0.197 -4.534 15.590 1.00 87.31 198 GLN A O 1
ATOM 1659 N N . PHE A 1 199 ? 0.108 -3.881 13.467 1.00 89.62 199 PHE A N 1
ATOM 1660 C CA . PHE A 1 199 ? -0.197 -2.481 13.734 1.00 89.62 199 PHE A CA 1
ATOM 1661 C C . PHE A 1 199 ? -1.630 -2.307 14.252 1.00 89.62 199 PHE A C 1
ATOM 1663 O O . PHE A 1 199 ? -1.830 -1.622 15.254 1.00 89.62 199 PHE A O 1
ATOM 1670 N N . ILE A 1 200 ? -2.611 -2.969 13.634 1.00 88.62 200 ILE A N 1
ATOM 1671 C CA . ILE A 1 200 ? -4.010 -2.912 14.075 1.00 88.62 200 ILE A CA 1
ATOM 1672 C C . ILE A 1 200 ? -4.166 -3.473 15.493 1.00 88.62 200 ILE A C 1
ATOM 1674 O O . ILE A 1 200 ? -4.697 -2.789 16.364 1.00 88.62 200 ILE A O 1
ATOM 1678 N N . ILE A 1 201 ? -3.613 -4.657 15.762 1.00 87.94 201 ILE A N 1
ATOM 1679 C CA . ILE A 1 201 ? -3.663 -5.295 17.090 1.00 87.94 201 ILE A CA 1
ATOM 1680 C C . ILE A 1 201 ? -2.953 -4.441 18.154 1.00 87.94 201 ILE A C 1
ATOM 1682 O O . ILE A 1 201 ? -3.379 -4.391 19.310 1.00 87.94 201 ILE A O 1
ATOM 1686 N N . SER A 1 202 ? -1.892 -3.720 17.775 1.00 88.75 202 SER A N 1
ATOM 1687 C CA . SER A 1 202 ? -1.136 -2.865 18.696 1.00 88.75 202 SER A CA 1
ATOM 1688 C C . SER A 1 202 ? -1.953 -1.709 19.275 1.00 88.75 202 SER A C 1
ATOM 1690 O O . SER A 1 202 ? -1.553 -1.131 20.290 1.00 88.75 202 SER A O 1
ATOM 1692 N N . PHE A 1 203 ? -3.123 -1.401 18.701 1.00 87.75 203 PHE A N 1
ATOM 1693 C CA . PHE A 1 203 ? -4.072 -0.460 19.287 1.00 87.75 203 PHE A CA 1
ATOM 1694 C C . PHE A 1 203 ? -4.478 -0.859 20.711 1.00 87.75 203 PHE A C 1
ATOM 1696 O O . PHE A 1 203 ? -4.714 0.019 21.537 1.00 87.75 203 PHE A O 1
ATOM 1703 N N . ASN A 1 204 ? -4.464 -2.146 21.059 1.00 87.38 204 ASN A N 1
ATOM 1704 C CA . ASN A 1 204 ? -4.787 -2.614 22.410 1.00 87.38 204 ASN A CA 1
ATOM 1705 C C . ASN A 1 204 ? -3.646 -2.412 23.423 1.00 87.38 204 ASN A C 1
ATOM 1707 O O . ASN A 1 204 ? -3.838 -2.579 24.626 1.00 87.38 204 ASN A O 1
ATOM 1711 N N . PHE A 1 205 ? -2.451 -2.010 22.980 1.00 90.12 205 PHE A N 1
ATOM 1712 C CA . PHE A 1 205 ? -1.334 -1.716 23.880 1.00 90.12 205 PHE A CA 1
ATOM 1713 C C . PHE A 1 205 ? -1.490 -0.362 24.583 1.00 90.12 205 PHE A C 1
ATOM 1715 O O . PHE A 1 205 ? -2.310 0.484 24.216 1.00 90.12 205 PHE A O 1
ATOM 1722 N N . SER A 1 206 ? -0.654 -0.110 25.597 1.00 91.25 206 SER A N 1
ATOM 1723 C CA . SER A 1 206 ? -0.562 1.223 26.200 1.00 91.25 206 SER A CA 1
ATOM 1724 C C . SER A 1 206 ? -0.186 2.271 25.146 1.00 91.25 206 SER A C 1
ATOM 1726 O O . SER A 1 206 ? 0.558 1.980 24.208 1.00 91.25 206 SER A O 1
ATOM 1728 N N . THR A 1 207 ? -0.681 3.504 25.294 1.00 88.25 207 THR A N 1
ATOM 1729 C CA . THR A 1 207 ? -0.500 4.580 24.301 1.00 88.25 207 THR A CA 1
ATOM 1730 C C . THR A 1 207 ? 0.965 4.782 23.913 1.00 88.25 207 THR A C 1
ATOM 1732 O O . THR A 1 207 ? 1.273 4.910 22.735 1.00 88.25 207 THR A O 1
ATOM 1735 N N . ILE A 1 208 ? 1.881 4.730 24.884 1.00 91.44 208 ILE A N 1
ATOM 1736 C CA . ILE A 1 208 ? 3.324 4.880 24.645 1.00 91.44 208 ILE A CA 1
ATOM 1737 C C . ILE A 1 208 ? 3.859 3.748 23.757 1.00 91.44 208 ILE A C 1
ATOM 1739 O O . ILE A 1 208 ? 4.554 4.013 22.779 1.00 91.44 208 ILE A O 1
ATOM 1743 N N . LYS A 1 209 ? 3.513 2.488 24.062 1.00 92.25 209 LYS A N 1
ATOM 1744 C CA . LYS A 1 209 ? 3.952 1.324 23.274 1.00 92.25 209 LYS A CA 1
ATOM 1745 C C . LYS A 1 209 ? 3.382 1.364 21.857 1.00 92.25 209 LYS A C 1
ATOM 1747 O O . LYS A 1 209 ? 4.115 1.117 20.905 1.00 92.25 209 LYS A O 1
ATOM 1752 N N . PHE A 1 210 ? 2.105 1.717 21.729 1.00 92.00 210 PHE A N 1
ATOM 1753 C CA . PHE A 1 210 ? 1.435 1.891 20.443 1.00 92.00 210 PHE A CA 1
ATOM 1754 C C . PHE A 1 210 ? 2.137 2.948 19.573 1.00 92.00 210 PHE A C 1
ATOM 1756 O O . PHE A 1 210 ? 2.479 2.677 18.422 1.00 92.00 210 PHE A O 1
ATOM 1763 N N . LEU A 1 211 ? 2.414 4.133 20.127 1.00 91.00 211 LEU A N 1
ATOM 1764 C CA . LEU A 1 211 ? 3.095 5.214 19.408 1.00 91.00 211 LEU A CA 1
ATOM 1765 C C . LEU A 1 211 ? 4.507 4.818 18.976 1.00 91.00 211 LEU A C 1
ATOM 1767 O O . LEU A 1 211 ? 4.890 5.057 17.832 1.00 91.00 211 LEU A O 1
ATOM 1771 N N . LEU A 1 212 ? 5.265 4.180 19.867 1.00 92.56 212 LEU A N 1
ATOM 1772 C CA . LEU A 1 212 ? 6.618 3.724 19.567 1.00 92.56 212 LEU A CA 1
ATOM 1773 C C . LEU A 1 212 ? 6.622 2.708 18.417 1.00 92.56 212 LEU A C 1
ATOM 1775 O O . LEU A 1 212 ? 7.402 2.856 17.477 1.00 92.56 212 LEU A O 1
ATOM 1779 N N . LEU A 1 213 ? 5.712 1.729 18.441 1.00 90.69 213 LEU A N 1
ATOM 1780 C CA . LEU A 1 213 ? 5.579 0.749 17.362 1.00 90.69 213 LEU A CA 1
ATOM 1781 C C . LEU A 1 213 ? 5.170 1.414 16.039 1.00 90.69 213 LEU A C 1
ATOM 1783 O O . LEU A 1 213 ? 5.759 1.128 15.000 1.00 90.69 213 LEU A O 1
ATOM 1787 N N . SER A 1 214 ? 4.219 2.351 16.094 1.00 90.38 214 SER A N 1
ATOM 1788 C CA . SER A 1 214 ? 3.765 3.131 14.934 1.00 90.38 214 SER A CA 1
ATOM 1789 C C . SER A 1 214 ? 4.929 3.852 14.250 1.00 90.38 214 SER A C 1
ATOM 1791 O O . SER A 1 214 ? 5.090 3.776 13.033 1.00 90.38 214 SER A O 1
ATOM 1793 N N . ILE A 1 215 ? 5.775 4.523 15.039 1.00 92.19 215 ILE A N 1
ATOM 1794 C CA . ILE A 1 215 ? 6.944 5.257 14.542 1.00 92.19 215 ILE A CA 1
ATOM 1795 C C . ILE A 1 215 ? 7.966 4.297 13.931 1.00 92.19 215 ILE A C 1
ATOM 1797 O O . ILE A 1 215 ? 8.433 4.542 12.820 1.00 92.19 215 ILE A O 1
ATOM 1801 N N . LEU A 1 216 ? 8.289 3.192 14.614 1.00 92.88 216 LEU A N 1
ATOM 1802 C CA . LEU A 1 216 ? 9.227 2.187 14.100 1.00 92.88 216 LEU A CA 1
ATOM 1803 C C . LEU A 1 216 ? 8.776 1.637 12.745 1.00 92.88 216 LEU A C 1
ATOM 1805 O O . LEU A 1 216 ? 9.581 1.521 11.822 1.00 92.88 216 LEU A O 1
ATOM 1809 N N . TYR A 1 217 ? 7.485 1.347 12.613 1.00 91.50 217 TYR A N 1
ATOM 1810 C CA . TYR A 1 217 ? 6.887 0.842 11.385 1.00 91.50 217 TYR A CA 1
ATOM 1811 C C . TYR A 1 217 ? 6.970 1.843 10.236 1.00 91.50 217 TYR A C 1
ATOM 1813 O O . TYR A 1 217 ? 7.407 1.490 9.139 1.00 91.50 217 TYR A O 1
ATOM 1821 N N . ILE A 1 218 ? 6.621 3.103 10.490 1.00 92.31 218 ILE A N 1
ATOM 1822 C CA . ILE A 1 218 ? 6.708 4.166 9.484 1.00 92.31 218 ILE A CA 1
ATOM 1823 C C . ILE A 1 218 ? 8.163 4.389 9.056 1.00 92.31 218 ILE A C 1
ATOM 1825 O O . ILE A 1 218 ? 8.439 4.454 7.858 1.00 92.31 218 ILE A O 1
ATOM 1829 N N . ILE A 1 219 ? 9.102 4.460 10.006 1.00 93.81 219 ILE A N 1
ATOM 1830 C CA . ILE A 1 219 ? 10.531 4.642 9.712 1.00 93.81 219 ILE A CA 1
ATOM 1831 C C . ILE A 1 219 ? 11.056 3.479 8.871 1.00 93.81 219 ILE A C 1
ATOM 1833 O O . ILE A 1 219 ? 11.703 3.714 7.852 1.00 93.81 219 ILE A O 1
ATOM 1837 N N . TYR A 1 220 ? 10.754 2.238 9.256 1.00 92.81 220 TYR A N 1
ATOM 1838 C CA . TYR A 1 220 ? 11.179 1.050 8.519 1.00 92.81 220 TYR A CA 1
ATOM 1839 C C . TYR A 1 220 ? 10.697 1.080 7.063 1.00 92.81 220 TYR A C 1
ATOM 1841 O O . TYR A 1 220 ? 11.503 0.960 6.137 1.00 92.81 220 TYR A O 1
ATOM 1849 N N . LEU A 1 221 ? 9.398 1.305 6.843 1.00 93.19 221 LEU A N 1
ATOM 1850 C CA . LEU A 1 221 ? 8.817 1.328 5.498 1.00 93.19 221 LEU A CA 1
ATOM 1851 C C . LEU A 1 221 ? 9.333 2.510 4.665 1.00 93.19 221 LEU A C 1
ATOM 1853 O O . LEU A 1 221 ? 9.545 2.377 3.456 1.00 93.19 221 LEU A O 1
ATOM 1857 N N . MET A 1 222 ? 9.578 3.657 5.300 1.00 94.12 222 MET A N 1
ATOM 1858 C CA . MET A 1 222 ? 10.172 4.821 4.647 1.00 94.12 222 MET A CA 1
ATOM 1859 C C . MET A 1 222 ? 11.607 4.528 4.193 1.00 94.12 222 MET A C 1
ATOM 1861 O O . MET A 1 222 ? 11.941 4.776 3.035 1.00 94.12 222 MET A O 1
ATOM 1865 N N . LEU A 1 223 ? 12.442 3.956 5.066 1.00 94.88 223 LEU A N 1
ATOM 1866 C CA . LEU A 1 223 ? 13.813 3.563 4.729 1.00 94.88 223 LEU A CA 1
ATOM 1867 C C . LEU A 1 223 ? 13.838 2.532 3.598 1.00 94.88 223 LEU A C 1
ATOM 1869 O O . LEU A 1 223 ? 14.623 2.678 2.664 1.00 94.88 223 LEU A O 1
ATOM 1873 N N . LEU A 1 224 ? 12.947 1.538 3.634 1.00 93.12 224 LEU A N 1
ATOM 1874 C CA . LEU A 1 224 ? 12.821 0.536 2.576 1.00 93.12 224 LEU A CA 1
ATOM 1875 C C . LEU A 1 224 ? 12.417 1.167 1.234 1.00 93.12 224 LEU A C 1
ATOM 1877 O O . LEU A 1 224 ? 13.015 0.863 0.202 1.00 93.12 224 LEU A O 1
ATOM 1881 N N . SER A 1 225 ? 11.456 2.094 1.241 1.00 92.12 225 SER A N 1
ATOM 1882 C CA . SER A 1 225 ? 11.031 2.824 0.037 1.00 92.12 225 SER A CA 1
ATOM 1883 C C . SER A 1 225 ? 12.170 3.659 -0.557 1.00 92.12 225 SER A C 1
ATOM 1885 O O . SER A 1 225 ? 12.393 3.643 -1.768 1.00 92.12 225 SER A O 1
ATOM 1887 N N . ILE A 1 226 ? 12.928 4.359 0.295 1.00 93.88 226 ILE A N 1
ATOM 1888 C CA . ILE A 1 226 ? 14.098 5.153 -0.105 1.00 93.88 226 ILE A CA 1
ATOM 1889 C C . ILE A 1 226 ? 15.194 4.246 -0.674 1.00 93.88 226 ILE A C 1
ATOM 1891 O O . ILE A 1 226 ? 15.754 4.537 -1.731 1.00 93.88 226 ILE A O 1
ATOM 1895 N N . PHE A 1 227 ? 15.477 3.124 -0.012 1.00 94.25 227 PHE A N 1
ATOM 1896 C CA . PHE A 1 227 ? 16.445 2.138 -0.481 1.00 94.25 227 PHE A CA 1
ATOM 1897 C C . PHE A 1 227 ? 16.073 1.605 -1.870 1.00 94.25 227 PHE A C 1
ATOM 1899 O O . PHE A 1 227 ? 16.901 1.643 -2.781 1.00 94.25 227 PHE A O 1
ATOM 1906 N N . LEU A 1 228 ? 14.819 1.189 -2.074 1.00 93.06 228 LEU A N 1
ATOM 1907 C CA . LEU A 1 228 ? 14.325 0.721 -3.374 1.00 93.06 228 LEU A CA 1
ATOM 1908 C C . LEU A 1 228 ? 14.409 1.812 -4.449 1.00 93.06 228 LEU A C 1
ATOM 1910 O O . LEU A 1 228 ? 14.779 1.531 -5.592 1.00 93.06 228 LEU A O 1
ATOM 1914 N N . TYR A 1 229 ? 14.121 3.065 -4.097 1.00 91.50 229 TYR A N 1
ATOM 1915 C CA . TYR A 1 229 ? 14.259 4.204 -5.004 1.00 91.50 229 TYR A CA 1
ATOM 1916 C C . TYR A 1 229 ? 15.706 4.415 -5.482 1.00 91.50 229 TYR A C 1
ATOM 1918 O O . TYR A 1 229 ? 15.937 4.651 -6.670 1.00 91.50 229 TYR A O 1
ATOM 1926 N N . PHE A 1 230 ? 16.693 4.309 -4.591 1.00 90.00 230 PHE A N 1
ATOM 1927 C CA . PHE A 1 230 ? 18.100 4.438 -4.979 1.00 90.00 230 PHE A CA 1
ATOM 1928 C C . PHE A 1 230 ? 18.604 3.214 -5.744 1.00 90.00 230 PHE A C 1
ATOM 1930 O O . PHE A 1 230 ? 19.212 3.367 -6.805 1.00 90.00 230 PHE A O 1
ATOM 1937 N N . LEU A 1 231 ? 18.293 2.009 -5.260 1.00 89.44 231 LEU A N 1
ATOM 1938 C CA . LEU A 1 231 ? 18.670 0.750 -5.905 1.00 89.44 231 LEU A CA 1
ATOM 1939 C C . LEU A 1 231 ? 18.175 0.700 -7.355 1.00 89.44 231 LEU A C 1
ATOM 1941 O O . LEU A 1 231 ? 18.927 0.371 -8.270 1.00 89.44 231 LEU A O 1
ATOM 1945 N N . SER A 1 232 ? 16.916 1.073 -7.574 1.00 85.19 232 SER A N 1
ATOM 1946 C CA . SER A 1 232 ? 16.307 1.118 -8.903 1.00 85.19 232 SER A CA 1
ATOM 1947 C C . SER A 1 232 ? 16.996 2.101 -9.842 1.00 85.19 232 SER A C 1
ATOM 1949 O O . SER A 1 232 ? 17.289 1.746 -10.982 1.00 85.19 232 SER A O 1
ATOM 1951 N N . SER A 1 233 ? 17.322 3.305 -9.365 1.00 83.00 233 SER A N 1
ATOM 1952 C CA . SER A 1 233 ? 18.072 4.286 -10.151 1.00 83.00 233 SER A CA 1
ATOM 1953 C C . SER A 1 233 ? 19.437 3.743 -10.587 1.00 83.00 233 SER A C 1
ATOM 1955 O O . SER A 1 233 ? 19.846 3.964 -11.725 1.00 83.00 233 SER A O 1
ATOM 1957 N N . GLU A 1 234 ? 20.148 3.033 -9.710 1.00 84.00 234 GLU A N 1
ATOM 1958 C CA . GLU A 1 234 ? 21.453 2.443 -10.034 1.00 84.00 234 GLU A CA 1
ATOM 1959 C C . GLU A 1 234 ? 21.346 1.272 -11.020 1.00 84.00 234 GLU A C 1
ATOM 1961 O O . GLU A 1 234 ? 22.120 1.194 -11.977 1.00 84.00 234 GLU A O 1
ATOM 1966 N N . ILE A 1 235 ? 20.353 0.394 -10.854 1.00 82.69 235 ILE A N 1
ATOM 1967 C CA . ILE A 1 235 ? 20.090 -0.701 -11.802 1.00 82.69 235 ILE A CA 1
ATOM 1968 C C . ILE A 1 235 ? 19.779 -0.141 -13.197 1.00 82.69 235 ILE A C 1
ATOM 1970 O O . ILE A 1 235 ? 20.328 -0.615 -14.192 1.00 82.69 235 ILE A O 1
ATOM 1974 N N . LEU A 1 236 ? 18.938 0.893 -13.277 1.00 77.38 236 LEU A N 1
ATOM 1975 C CA . LEU A 1 236 ? 18.564 1.528 -14.540 1.00 77.38 236 LEU A CA 1
ATOM 1976 C C . LEU A 1 236 ? 19.764 2.158 -15.257 1.00 77.38 236 LEU A C 1
ATOM 1978 O O . LEU A 1 236 ? 19.900 1.981 -16.466 1.00 77.38 236 LEU A O 1
ATOM 1982 N N . LYS A 1 237 ? 20.660 2.838 -14.526 1.00 75.38 237 LYS A N 1
ATOM 1983 C CA . LYS A 1 237 ? 21.911 3.374 -15.093 1.00 75.38 237 LYS A CA 1
ATOM 1984 C C . LYS A 1 237 ? 22.775 2.271 -15.702 1.00 75.38 237 LYS A C 1
ATOM 1986 O O . LYS A 1 237 ? 23.288 2.443 -16.803 1.00 75.38 237 LYS A O 1
ATOM 1991 N N . LYS A 1 238 ? 22.917 1.130 -15.015 1.00 75.81 238 LYS A N 1
ATOM 1992 C CA . LYS A 1 238 ? 23.691 -0.011 -15.531 1.00 75.81 238 LYS A CA 1
ATOM 1993 C C . LYS A 1 238 ? 23.076 -0.581 -16.807 1.00 75.81 238 LYS A C 1
ATOM 1995 O O . LYS A 1 238 ? 23.797 -0.785 -17.774 1.00 75.81 238 LYS A O 1
ATOM 2000 N N . ILE A 1 239 ? 21.761 -0.805 -16.835 1.00 71.94 239 ILE A N 1
ATOM 2001 C CA . ILE A 1 239 ? 21.064 -1.358 -18.011 1.00 71.94 239 ILE A CA 1
ATOM 2002 C C . ILE A 1 239 ? 21.222 -0.456 -19.246 1.00 71.94 239 ILE A C 1
ATOM 2004 O O . ILE A 1 239 ? 21.304 -0.973 -20.360 1.00 71.94 239 ILE A O 1
ATOM 2008 N N . ASP A 1 240 ? 21.273 0.865 -19.065 1.00 62.22 240 ASP A N 1
ATOM 2009 C CA . ASP A 1 240 ? 21.465 1.810 -20.169 1.00 62.22 240 ASP A CA 1
ATOM 2010 C C . ASP A 1 240 ? 22.913 1.847 -20.684 1.00 62.22 240 ASP A C 1
ATOM 2012 O O . ASP A 1 240 ? 23.129 1.816 -21.892 1.00 62.22 240 ASP A O 1
ATOM 2016 N N . LEU A 1 241 ? 23.914 1.801 -19.792 1.00 52.56 241 LEU A N 1
ATOM 2017 C CA . LEU A 1 241 ? 25.335 1.745 -20.175 1.00 52.56 241 LEU A CA 1
ATOM 2018 C C . LEU A 1 241 ? 25.657 0.548 -21.086 1.00 52.56 241 LEU A C 1
ATOM 2020 O O . LEU A 1 241 ? 26.438 0.682 -22.022 1.00 52.56 241 LEU A O 1
ATOM 2024 N N . TYR A 1 242 ? 25.014 -0.603 -20.868 1.00 50.41 242 TYR A N 1
ATOM 2025 C CA . TYR A 1 242 ? 25.180 -1.791 -21.717 1.00 50.41 242 TYR A CA 1
ATOM 2026 C C . TYR A 1 242 ? 24.449 -1.718 -23.072 1.00 50.41 242 TYR A C 1
ATOM 2028 O O . TYR A 1 242 ? 24.594 -2.635 -23.872 1.00 50.41 242 TYR A O 1
ATOM 2036 N N . ARG A 1 243 ? 23.656 -0.672 -23.352 1.00 50.72 243 ARG A N 1
ATOM 2037 C CA . ARG A 1 243 ? 23.041 -0.437 -24.677 1.00 50.72 243 ARG A CA 1
ATOM 2038 C C . ARG A 1 243 ? 23.904 0.427 -25.602 1.00 50.72 243 ARG A C 1
ATOM 2040 O O . ARG A 1 243 ? 23.587 0.517 -26.783 1.00 50.72 243 ARG A O 1
ATOM 2047 N N . GLY A 1 244 ? 24.930 1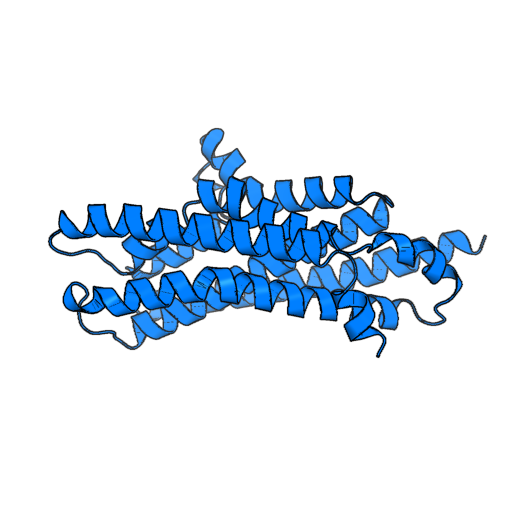.089 -25.065 1.00 45.31 244 GLY A N 1
ATOM 2048 C CA . GLY A 1 244 ? 25.852 1.945 -25.818 1.00 45.31 244 GLY A CA 1
ATOM 2049 C C . GLY A 1 244 ? 27.038 1.218 -26.460 1.00 45.31 244 GLY A C 1
ATOM 2050 O O . GLY A 1 244 ? 27.855 1.892 -27.081 1.00 45.31 244 GLY A O 1
ATOM 2051 N N . ASN A 1 245 ? 27.122 -0.111 -26.313 1.00 33.50 245 ASN A N 1
ATOM 2052 C CA . ASN A 1 245 ? 28.115 -0.981 -26.952 1.00 33.50 245 ASN A CA 1
ATOM 2053 C C . ASN A 1 245 ? 27.434 -1.950 -27.917 1.00 33.50 245 ASN A C 1
ATOM 2055 O O . ASN A 1 245 ? 26.431 -2.572 -27.495 1.00 33.50 245 ASN A O 1
#

Organism: NCBI:txid116090

Foldseek 3Di:
DVVVVQCPQLVVQLVVLLVQLLVVLVVLLVVVVVVVVVDQADEPLRLVCSLLPLCCQLVPLQLSLLSNLVSGPLLVCVVCLVVDPDLLVVLVVVLVVLLVSLLVSLCSNLVSSVVSSVVPCVRPPPCDPLNVVLSVLLSLLSSLLSSLLSLQLSLQCLVVVHSVRSSVRSSCQRNVLVVCVVVVNNVPSCRRSVVSSVLSVLSPPDSVSNVVSSVVSSVVSVVSSVVSSVVSSVVNVVVSVVVVD

Radius of gyration: 19.53 Å; chains: 1; bounding box: 54×42×53 Å

pLDDT: mean 80.8, std 14.06, range [33.5, 95.0]

Sequence (245 aa):
MKMYKMLLIGIKRRIFAYLFLLIFNLRMLVLIKRQLDLLISVGIDELYMQFSHVRYFALYYIPVFLMIMGAESILDDYLIFSRFKNIASWWRNKVRLLLLDTALYVILYEIPISIFIIMNIEKISILNLKSFIFIIGNFVIKYMIFLIIGLIYLISSFITRRQYVGFVAGFFVGALDFILMILHFDKYALTVSGMLTQFIISFNFSTIKFLLLSILYIIYLMLLSIFLYFLSSEILKKIDLYRGN